Protein 1F9F (pdb70)

Secondary structure (DSSP, 8-state):
-EEEEEEEEEEHHHHHHHHHHHHHH--S-SEEB--B----EEEEEEE-SSHHHHHHHHHH----TTSEEEEEEEE-/--EEEEEEEEEEHHHHHHHHHHHTSSGGG-SEE---B-B--EEEEEEE-S-HHHHHHHHHH----TTSEEEEEEEE-/--EEEEEEEEE-HHHHHHHHHHHHHH--S-SEEB--B-B--EEEEEE-SSHHHHHHHHHHS---TTSEEEEEEEE-/--EEEEEEEEE-HHHHHHHHHHHHHH--S-SEEBPPB-BSSTTTTS-EEEEEE-SSHHHHHHHHHHS---TTSEEEEEEEE-

Organism: Human papillomavirus type 18 (NCBI:txid333761)

Solvent-accessible surface area: 15897 Å² total; per-residue (Å²): 182,94,13,13,0,0,16,0,52,15,68,62,104,44,0,81,92,21,57,57,27,6,152,79,164,25,100,55,46,127,42,5,1,9,20,6,50,78,97,49,74,0,7,0,1,0,0,3,134,45,90,105,42,18,32,88,0,29,15,60,12,76,32,59,143,91,6,88,60,74,82,6,74,3,15,69,129,64,77,15,12,0,0,10,0,27,12,65,108,114,36,0,108,72,4,82,166,118,6,61,92,38,51,65,26,18,159,57,16,0,14,45,6,52,62,56,77,101,0,20,0,2,0,3,0,126,38,84,93,14,17,81,127,0,64,124,122,33,67,32,61,153,83,3,123,69,73,70,6,74,5,31,115,94,144,82,14,16,0,0,18,0,68,16,80,110,101,40,0,129,91,13,39,68,62,14,117,71,81,45,48,21,34,150,18,1,0,13,40,8,50,48,67,124,0,8,0,0,0,0,2,110,36,95,80,23,18,72,123,0,62,118,111,31,90,32,56,161,92,7,102,71,51,80,4,60,3,13,69,114,120,87,7,7,0,0,8,0,66,16,68,75,74,39,0,108,17,0,39,77,75,4,116,88,64,65,45,69,23,155,42,0,0,13,42,4,29,20,27,44,61,25,132,77,163,59,0,10,0,2,0,1,1,105,34,86,94,20,19,75,114,0,67,116,90,35,74,29,42,157,90,9,106,67,37,69,10,59,4,19,100

B-factor: mean 29.03, std 9.46, range [11.15, 58.41]

Structure (mmCIF, N/CA/C/O backbone):
data_1F9F
#
_entry.id   1F9F
#
_cell.length_a   41.500
_cell.length_b   46.800
_cell.length_c   161.060
_cell.angle_alpha   90.00
_cell.angle_beta   90.00
_cell.angle_gamma   90.00
#
_symmetry.space_group_name_H-M   'P 21 21 21'
#
loop_
_entity.id
_entity.type
_entity.pdbx_description
1 polymer 'Regulatory protein E2'
2 non-polymer 'SULFATE ION'
3 water water
#
loop_
_atom_site.group_PDB
_atom_site.id
_atom_site.type_symbol
_atom_site.label_atom_id
_atom_site.label_alt_id
_atom_site.label_comp_id
_atom_site.label_asym_id
_atom_site.label_entity_id
_atom_site.label_seq_id
_atom_site.pdbx_PDB_ins_code
_atom_site.Cartn_x
_atom_site.Cartn_y
_atom_site.Cartn_z
_atom_site.occupancy
_atom_site.B_iso_or_equiv
_atom_site.auth_seq_id
_atom_site.auth_comp_id
_atom_site.auth_asym_id
_atom_site.auth_atom_id
_atom_site.pdbx_PDB_model_num
ATOM 1 N N . HIS A 1 3 ? 12.369 30.375 63.627 1.00 29.56 285 HIS A N 1
ATOM 2 C CA . HIS A 1 3 ? 11.663 30.406 62.327 1.00 31.62 285 HIS A CA 1
ATOM 3 C C . HIS A 1 3 ? 11.217 28.960 62.090 1.00 32.37 285 HIS A C 1
ATOM 4 O O . HIS A 1 3 ? 11.813 28.012 62.606 1.00 34.04 285 HIS A O 1
ATOM 11 N N . MET A 1 4 ? 10.166 28.788 61.315 1.00 32.18 286 MET A N 1
ATOM 12 C CA . MET A 1 4 ? 9.676 27.462 60.970 1.00 30.94 286 MET A CA 1
ATOM 13 C C . MET A 1 4 ? 10.561 27.051 59.796 1.00 32.64 286 MET A C 1
ATOM 14 O O . MET A 1 4 ? 10.419 27.582 58.675 1.00 37.14 286 MET A O 1
ATOM 19 N N . THR A 1 5 ? 11.451 26.107 60.078 1.00 27.52 287 THR A N 1
ATOM 20 C CA . THR A 1 5 ? 12.453 25.632 59.153 1.00 26.39 287 THR A CA 1
ATOM 21 C C . THR A 1 5 ? 12.148 24.357 58.399 1.00 22.08 287 THR A C 1
ATOM 22 O O . THR A 1 5 ? 11.624 23.449 58.984 1.00 23.08 287 THR A O 1
ATOM 26 N N . PRO A 1 6 ? 12.475 24.278 57.074 1.00 22.28 288 PRO A N 1
ATOM 27 C CA . PRO A 1 6 ? 12.176 23.052 56.368 1.00 22.70 288 PRO A CA 1
ATOM 28 C C . PRO A 1 6 ? 13.232 22.011 56.808 1.00 20.95 288 PRO A C 1
ATOM 29 O O . PRO A 1 6 ? 14.446 22.330 56.886 1.00 21.14 288 PRO A O 1
ATOM 33 N N . ILE A 1 7 ? 12.757 20.822 57.118 1.00 21.22 289 ILE A N 1
ATOM 34 C CA . ILE A 1 7 ? 13.624 19.779 57.533 1.00 20.69 289 ILE A CA 1
ATOM 35 C C . ILE A 1 7 ? 13.120 18.471 56.899 1.00 24.87 289 ILE A C 1
ATOM 36 O O . ILE A 1 7 ? 12.100 18.460 56.172 1.00 23.06 289 ILE A O 1
ATOM 41 N N . ILE A 1 8 ? 13.848 17.368 57.219 1.00 23.06 290 ILE A N 1
ATOM 42 C CA . ILE A 1 8 ? 13.349 16.043 56.894 1.00 19.38 290 ILE A CA 1
ATOM 43 C C . ILE A 1 8 ? 13.778 15.230 58.091 1.00 21.71 290 ILE A C 1
ATOM 44 O O . ILE A 1 8 ? 14.764 15.567 58.735 1.00 22.04 290 ILE A O 1
ATOM 49 N N . HIS A 1 9 ? 13.010 14.216 58.449 1.00 18.95 291 HIS A N 1
ATOM 50 C CA . HIS A 1 9 ? 13.444 13.343 59.557 1.00 23.35 291 HIS A CA 1
ATOM 51 C C . HIS A 1 9 ? 13.672 12.004 58.805 1.00 21.57 291 HIS A C 1
ATOM 52 O O . HIS A 1 9 ? 12.930 11.652 57.838 1.00 20.96 291 HIS A O 1
ATOM 59 N N . LEU A 1 10 ? 14.799 11.372 59.149 1.00 21.60 292 LEU A N 1
ATOM 60 C CA . LEU A 1 10 ? 15.153 10.084 58.570 1.00 18.74 292 LEU A CA 1
ATOM 61 C C . LEU A 1 10 ? 14.908 9.204 59.770 1.00 22.38 292 LEU A C 1
ATOM 62 O O . LEU A 1 10 ? 15.484 9.475 60.857 1.00 22.98 292 LEU A O 1
ATOM 67 N N . LYS A 1 11 ? 14.047 8.182 59.612 1.00 21.99 293 LYS A N 1
ATOM 68 C CA . LYS A 1 11 ? 13.729 7.298 60.713 1.00 25.58 293 LYS A CA 1
ATOM 69 C C . LYS A 1 11 ? 14.077 5.818 60.383 1.00 26.64 293 LYS A C 1
ATOM 70 O O . LYS A 1 11 ? 13.833 5.345 59.249 1.00 25.11 293 LYS A O 1
ATOM 76 N N . GLY A 1 12 ? 14.707 5.144 61.341 1.00 22.45 294 GLY A N 1
ATOM 77 C CA . GLY A 1 12 ? 15.040 3.754 61.103 1.00 24.04 294 GLY A CA 1
ATOM 78 C C . GLY A 1 12 ? 15.932 3.197 62.194 1.00 23.55 294 GLY A C 1
ATOM 79 O O . GLY A 1 12 ? 15.942 3.699 63.298 1.00 23.40 294 GLY A O 1
ATOM 80 N N . ASP A 1 13 ? 16.652 2.129 61.874 1.00 24.90 295 ASP A N 1
ATOM 81 C CA . ASP A 1 13 ? 17.512 1.459 62.835 1.00 27.47 295 ASP A CA 1
ATOM 82 C C . ASP A 1 13 ? 18.530 2.418 63.441 1.00 27.66 295 ASP A C 1
ATOM 83 O O . ASP A 1 13 ? 19.225 3.144 62.671 1.00 29.09 295 ASP A O 1
ATOM 88 N N . ARG A 1 14 ? 18.713 2.416 64.765 1.00 26.17 296 ARG A N 1
ATOM 89 C CA . ARG A 1 14 ? 19.674 3.406 65.261 1.00 25.81 296 ARG A CA 1
ATOM 90 C C . ARG A 1 14 ? 21.076 3.312 64.634 1.00 26.96 296 ARG A C 1
ATOM 91 O O . ARG A 1 14 ? 21.734 4.357 64.364 1.00 24.79 296 ARG A O 1
ATOM 99 N N . ASN A 1 15 ? 21.520 2.073 64.398 1.00 25.11 297 ASN A N 1
ATOM 100 C CA . ASN A 1 15 ? 22.836 1.890 63.848 1.00 24.82 297 ASN A CA 1
ATOM 101 C C . ASN A 1 15 ? 22.903 2.319 62.406 1.00 23.01 297 ASN A C 1
ATOM 102 O O . ASN A 1 15 ? 23.888 2.976 62.012 1.00 21.59 297 ASN A O 1
ATOM 107 N N . SER A 1 16 ? 21.869 1.986 61.619 1.00 24.24 298 SER A N 1
ATOM 108 C CA . SER A 1 16 ? 21.836 2.367 60.229 1.00 24.75 298 SER A CA 1
ATOM 109 C C . SER A 1 16 ? 21.903 3.928 60.165 1.00 24.70 298 SER A C 1
ATOM 110 O O . SER A 1 16 ? 22.561 4.520 59.308 1.00 18.01 298 SER A O 1
ATOM 113 N N . LEU A 1 17 ? 21.160 4.564 61.057 1.00 24.53 299 LEU A N 1
ATOM 114 C CA . LEU A 1 17 ? 21.149 5.999 61.077 1.00 25.37 299 LEU A CA 1
ATOM 115 C C . LEU A 1 17 ? 22.491 6.628 61.493 1.00 22.69 299 LEU A C 1
ATOM 116 O O . LEU A 1 17 ? 22.867 7.703 60.979 1.00 26.14 299 LEU A O 1
ATOM 121 N N . LYS A 1 18 ? 23.245 5.980 62.389 1.00 24.76 300 LYS A N 1
ATOM 122 C CA . LYS A 1 18 ? 24.502 6.580 62.825 1.00 24.61 300 LYS A CA 1
ATOM 123 C C . LYS A 1 18 ? 25.491 6.582 61.673 1.00 26.00 300 LYS A C 1
ATOM 124 O O . LYS A 1 18 ? 26.276 7.553 61.452 1.00 23.50 300 LYS A O 1
ATOM 130 N N . CYS A 1 19 ? 25.450 5.469 60.953 1.00 27.39 301 CYS A N 1
ATOM 131 C CA . CYS A 1 19 ? 26.300 5.336 59.785 1.00 30.34 301 CYS A CA 1
ATOM 132 C C . CYS A 1 19 ? 25.787 6.289 58.712 1.00 30.37 301 CYS A C 1
ATOM 133 O O . CYS A 1 19 ? 26.591 6.936 58.059 1.00 27.07 301 CYS A O 1
ATOM 136 N N . LEU A 1 20 ? 24.468 6.373 58.499 1.00 27.64 302 LEU A N 1
ATOM 137 C CA . LEU A 1 20 ? 24.031 7.321 57.487 1.00 25.93 302 LEU A CA 1
ATOM 138 C C . LEU A 1 20 ? 24.508 8.747 57.853 1.00 22.88 302 LEU A C 1
ATOM 139 O O . LEU A 1 20 ? 24.927 9.528 56.964 1.00 17.88 302 LEU A O 1
ATOM 144 N N . ARG A 1 21 ? 24.447 9.107 59.156 1.00 23.00 303 ARG A N 1
ATOM 145 C CA . ARG A 1 21 ? 24.878 10.458 59.564 1.00 23.81 303 ARG A CA 1
ATOM 146 C C . ARG A 1 21 ? 26.355 10.702 59.166 1.00 25.39 303 ARG A C 1
ATOM 147 O O . ARG A 1 21 ? 26.719 11.771 58.644 1.00 25.15 303 ARG A O 1
ATOM 155 N N . TYR A 1 22 ? 27.220 9.722 59.411 1.00 25.25 304 TYR A N 1
ATOM 156 C CA . TYR A 1 22 ? 28.687 9.888 59.104 1.00 24.53 304 TYR A CA 1
ATOM 157 C C . TYR A 1 22 ? 28.856 10.129 57.592 1.00 25.93 304 TYR A C 1
ATOM 158 O O . TYR A 1 22 ? 29.569 11.064 57.105 1.00 28.11 304 TYR A O 1
ATOM 160 N N . ARG A 1 23 ? 28.196 9.255 56.875 1.00 22.63 305 ARG A N 1
ATOM 161 C CA . ARG A 1 23 ? 28.227 9.280 55.425 1.00 26.48 305 ARG A CA 1
ATOM 162 C C . ARG A 1 23 ? 27.720 10.616 54.894 1.00 25.71 305 ARG A C 1
ATOM 163 O O . ARG A 1 23 ? 28.398 11.146 53.972 1.00 28.02 305 ARG A O 1
ATOM 164 N N . LEU A 1 24 ? 26.564 11.108 55.399 1.00 21.68 306 LEU A N 1
ATOM 165 C CA . LEU A 1 24 ? 26.046 12.370 54.950 1.00 23.11 306 LEU A CA 1
ATOM 166 C C . LEU A 1 24 ? 27.068 13.503 55.132 1.00 26.68 306 LEU A C 1
ATOM 167 O O . LEU A 1 24 ? 27.273 14.358 54.212 1.00 25.93 306 LEU A O 1
ATOM 172 N N . ARG A 1 25 ? 27.675 13.500 56.306 1.00 24.73 307 ARG A N 1
ATOM 173 C CA . ARG A 1 25 ? 28.663 14.478 56.762 1.00 28.56 307 ARG A CA 1
ATOM 174 C C . ARG A 1 25 ? 29.921 14.408 55.893 1.00 31.84 307 ARG A C 1
ATOM 175 O O . ARG A 1 25 ? 30.513 15.438 55.469 1.00 34.88 307 ARG A O 1
ATOM 183 N N . LYS A 1 26 ? 30.334 13.198 55.600 1.00 33.09 308 LYS A N 1
ATOM 184 C CA . LYS A 1 26 ? 31.556 13.078 54.807 1.00 34.92 308 LYS A CA 1
ATOM 185 C C . LYS A 1 26 ? 31.349 13.182 53.272 1.00 35.47 308 LYS A C 1
ATOM 186 O O . LYS A 1 26 ? 32.167 13.755 52.577 1.00 37.25 308 LYS A O 1
ATOM 188 N N . HIS A 1 27 ? 30.242 12.711 52.748 1.00 32.64 309 HIS A N 1
ATOM 189 C CA . HIS A 1 27 ? 30.127 12.661 51.300 1.00 36.55 309 HIS A CA 1
ATOM 190 C C . HIS A 1 27 ? 29.094 13.500 50.604 1.00 34.31 309 HIS A C 1
ATOM 191 O O . HIS A 1 27 ? 29.212 13.696 49.435 1.00 37.95 309 HIS A O 1
ATOM 198 N N . SER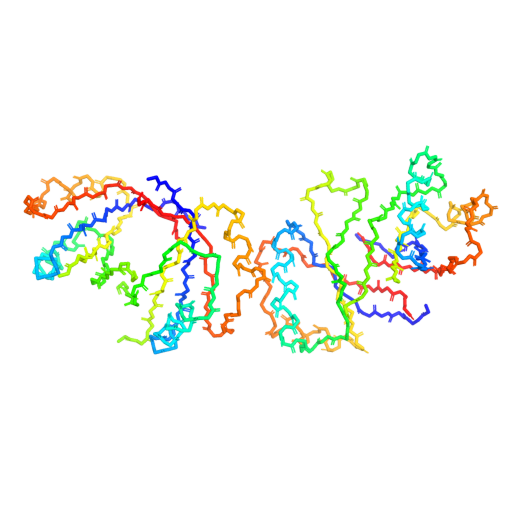 A 1 28 ? 28.115 14.032 51.317 1.00 32.95 310 SER A N 1
ATOM 199 C CA . SER A 1 28 ? 26.978 14.746 50.709 1.00 29.45 310 SER A CA 1
ATOM 200 C C . SER A 1 28 ? 26.900 16.255 50.982 1.00 26.83 310 SER A C 1
ATOM 201 O O . SER A 1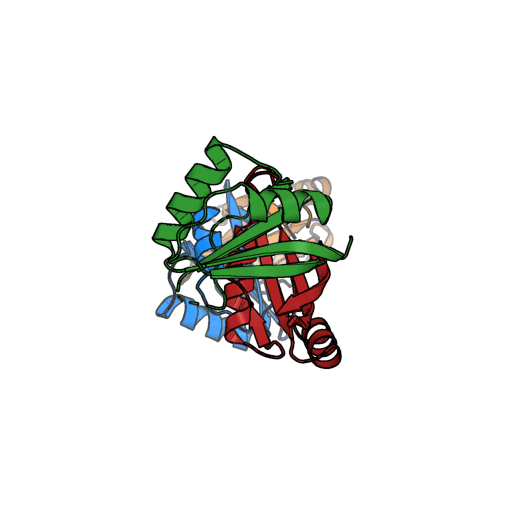 28 ? 27.406 16.766 51.985 1.00 24.69 310 SER A O 1
ATOM 204 N N . ASP A 1 29 ? 26.249 16.934 50.065 1.00 21.45 311 ASP A N 1
ATOM 205 C CA . ASP A 1 29 ? 26.091 18.404 50.061 1.00 23.71 311 ASP A CA 1
ATOM 206 C C . ASP A 1 29 ? 24.557 18.666 50.150 1.00 26.03 311 ASP A C 1
ATOM 207 O O . ASP A 1 29 ? 23.762 17.735 50.383 1.00 24.75 311 ASP A O 1
ATOM 212 N N . HIS A 1 30 ? 24.164 19.905 49.978 1.00 22.51 312 HIS A N 1
ATOM 213 C CA . HIS A 1 30 ? 22.725 20.282 50.022 1.00 22.32 312 HIS A CA 1
ATOM 214 C C . HIS A 1 30 ? 21.978 20.241 51.338 1.00 24.34 312 HIS A C 1
ATOM 215 O O . HIS A 1 30 ? 20.783 19.953 51.331 1.00 23.11 312 HIS A O 1
ATOM 222 N N . TYR A 1 31 ? 22.671 20.457 52.472 1.00 20.39 313 TYR A N 1
ATOM 223 C CA . TYR A 1 31 ? 21.970 20.554 53.769 1.00 24.34 313 TYR A CA 1
ATOM 224 C C . TYR A 1 31 ? 22.661 21.532 54.668 1.00 27.13 313 TYR A C 1
ATOM 225 O O . TYR A 1 31 ? 23.863 21.757 54.505 1.00 23.78 313 TYR A O 1
ATOM 234 N N . ARG A 1 32 ? 21.912 22.101 55.595 1.00 26.70 314 ARG A N 1
ATOM 235 C CA . ARG A 1 32 ? 22.496 23.058 56.456 1.00 28.43 314 ARG A CA 1
ATOM 236 C C . ARG A 1 32 ? 23.120 22.444 57.686 1.00 29.35 314 ARG A C 1
ATOM 237 O O . ARG A 1 32 ? 24.294 22.698 57.999 1.00 32.13 314 ARG A O 1
ATOM 245 N N . ASP A 1 33 ? 22.383 21.615 58.382 1.00 28.24 315 ASP A N 1
ATOM 246 C CA . ASP A 1 33 ? 22.955 20.918 59.517 1.00 29.65 315 ASP A CA 1
ATOM 247 C C . ASP A 1 33 ? 22.249 19.601 59.584 1.00 29.37 315 ASP A C 1
ATOM 248 O O . ASP A 1 33 ? 21.283 19.371 58.869 1.00 29.65 315 ASP A O 1
ATOM 253 N N . ILE A 1 34 ? 22.728 18.750 60.473 1.00 26.87 316 ILE A N 1
ATOM 254 C CA . ILE A 1 34 ? 22.149 17.452 60.674 1.00 27.15 316 ILE A CA 1
ATOM 255 C C . ILE A 1 34 ? 22.396 17.191 62.118 1.00 27.97 316 ILE A C 1
ATOM 256 O O . ILE A 1 34 ? 23.475 17.572 62.698 1.00 25.09 316 ILE A O 1
ATOM 261 N N . SER A 1 35 ? 21.413 16.553 62.718 1.00 25.71 317 SER A N 1
ATOM 262 C CA . SER A 1 35 ? 21.459 16.243 64.140 1.00 24.79 317 SER A CA 1
ATOM 263 C C . SER A 1 35 ? 22.216 14.933 64.458 1.00 26.75 317 SER A C 1
ATOM 264 O O . SER A 1 35 ? 22.681 14.189 63.563 1.00 26.41 317 SER A O 1
ATOM 267 N N . SER A 1 36 ? 22.266 14.636 65.755 1.00 27.23 318 SER A N 1
ATOM 268 C CA . SER A 1 36 ? 22.864 13.442 66.246 1.00 25.66 318 SER A CA 1
ATOM 269 C C . SER A 1 36 ? 21.673 12.473 66.177 1.00 26.78 318 SER A C 1
ATOM 270 O O . SER A 1 36 ? 20.534 12.871 65.912 1.00 23.54 318 SER A O 1
ATOM 273 N N . THR A 1 37 ? 21.899 11.199 66.404 1.00 26.00 319 THR A N 1
ATOM 274 C CA . THR A 1 37 ? 20.798 10.301 66.329 1.00 27.99 319 THR A CA 1
ATOM 275 C C . THR A 1 37 ? 20.048 10.371 67.627 1.00 28.55 319 THR A C 1
ATOM 276 O O . THR A 1 37 ? 20.631 10.234 68.688 1.00 28.53 319 THR A O 1
ATOM 280 N N . TRP A 1 38 ? 18.725 10.598 67.530 1.00 26.55 320 TRP A N 1
ATOM 281 C CA . TRP A 1 38 ? 17.924 10.733 68.711 1.00 26.91 320 TRP A CA 1
ATOM 282 C C . TRP A 1 38 ? 16.667 9.880 68.641 1.00 26.72 320 TRP A C 1
ATOM 283 O O . TRP A 1 38 ? 16.424 9.201 67.654 1.00 29.37 320 TRP A O 1
ATOM 294 N N . HIS A 1 39 ? 15.928 9.822 69.733 1.00 28.42 321 HIS A N 1
ATOM 295 C CA . HIS A 1 39 ? 14.666 9.068 69.740 1.00 29.31 321 HIS A CA 1
ATOM 296 C C . HIS A 1 39 ? 13.668 9.733 70.728 1.00 30.48 321 HIS A C 1
ATOM 297 O O . HIS A 1 39 ? 14.055 10.603 71.541 1.00 29.92 321 HIS A O 1
ATOM 304 N N . TRP A 1 40 ? 12.386 9.352 70.624 1.00 27.94 322 TRP A N 1
ATOM 305 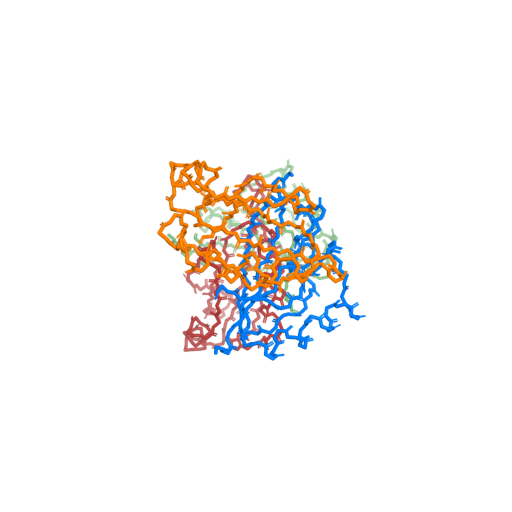C CA . TRP A 1 40 ? 11.398 9.866 71.557 1.00 31.54 322 TRP A CA 1
ATOM 306 C C . TRP A 1 40 ? 11.439 8.899 72.752 1.00 30.69 322 TRP A C 1
ATOM 307 O O . TRP A 1 40 ? 11.565 7.697 72.464 1.00 33.08 322 TRP A O 1
ATOM 318 N N . GLU A 1 46 ? 15.453 0.036 72.892 1.00 39.78 328 GLU A N 1
ATOM 319 C CA . GLU A 1 46 ? 14.910 0.692 71.681 1.00 40.46 328 GLU A CA 1
ATOM 320 C C . GLU A 1 46 ? 15.947 0.707 70.550 1.00 38.28 328 GLU A C 1
ATOM 321 O O . GLU A 1 46 ? 17.081 1.230 70.680 1.00 37.80 328 GLU A O 1
ATOM 322 N N . LYS A 1 47 ? 15.534 0.163 69.405 1.00 39.30 329 LYS A N 1
ATOM 323 C CA . LYS A 1 47 ? 16.451 0.048 68.269 1.00 38.51 329 LYS A CA 1
ATOM 324 C C . LYS A 1 47 ? 16.204 1.022 67.131 1.00 36.13 329 LYS A C 1
ATOM 325 O O . LYS A 1 47 ? 16.968 1.065 66.187 1.00 36.82 329 LYS A O 1
ATOM 326 N N . THR A 1 48 ? 15.128 1.786 67.246 1.00 36.40 330 THR A N 1
ATOM 327 C CA . THR A 1 48 ? 14.725 2.768 66.253 1.00 35.57 330 THR A CA 1
ATOM 328 C C . THR A 1 48 ? 15.122 4.178 66.697 1.00 33.70 330 THR A C 1
ATOM 329 O O . THR A 1 48 ? 15.136 4.512 67.899 1.00 35.03 330 THR A O 1
ATOM 333 N N . GLY A 1 49 ? 15.433 5.000 65.701 1.00 30.59 331 GLY A N 1
ATOM 334 C CA . GLY A 1 49 ? 15.834 6.349 65.910 1.00 29.91 331 GLY A CA 1
ATOM 335 C C . GLY A 1 49 ? 15.378 7.259 64.774 1.00 28.31 331 GLY A C 1
ATOM 336 O O . GLY A 1 49 ? 14.682 6.858 63.827 1.00 30.82 331 GLY A O 1
ATOM 337 N N . ILE A 1 50 ? 15.855 8.482 64.906 1.00 27.71 332 ILE A N 1
ATOM 338 C CA . ILE A 1 50 ? 15.620 9.651 64.069 1.00 25.71 332 ILE A CA 1
ATOM 339 C C . ILE A 1 50 ? 16.861 10.524 63.860 1.00 24.62 332 ILE A C 1
ATOM 340 O O . ILE A 1 50 ? 17.713 10.751 64.757 1.00 23.11 332 ILE A O 1
ATOM 345 N N . LEU A 1 51 ? 16.982 11.001 62.640 1.00 25.68 333 LEU A N 1
ATOM 346 C CA . LEU A 1 51 ? 18.034 11.936 62.304 1.00 24.15 333 LEU A CA 1
ATOM 347 C C . LEU A 1 51 ? 17.341 13.180 61.662 1.00 27.11 333 LEU A C 1
ATOM 348 O O . LEU A 1 51 ? 16.649 13.020 60.655 1.00 27.32 333 LEU A O 1
ATOM 353 N N . THR A 1 52 ? 17.510 14.395 62.228 1.00 24.57 334 THR A N 1
ATOM 354 C CA . THR A 1 52 ? 16.936 15.595 61.576 1.00 23.79 334 THR A CA 1
ATOM 355 C C . THR A 1 52 ? 17.957 16.317 60.696 1.00 25.78 334 THR A C 1
ATOM 356 O O . THR A 1 52 ? 19.136 16.554 61.131 1.00 23.67 334 THR A O 1
ATOM 360 N N . VAL A 1 53 ? 17.552 16.611 59.454 1.00 20.88 335 VAL A N 1
ATOM 361 C CA . VAL A 1 53 ? 18.422 17.347 58.571 1.00 23.58 335 VAL A CA 1
ATOM 362 C C . VAL A 1 53 ? 17.693 18.694 58.286 1.00 21.65 335 VAL A C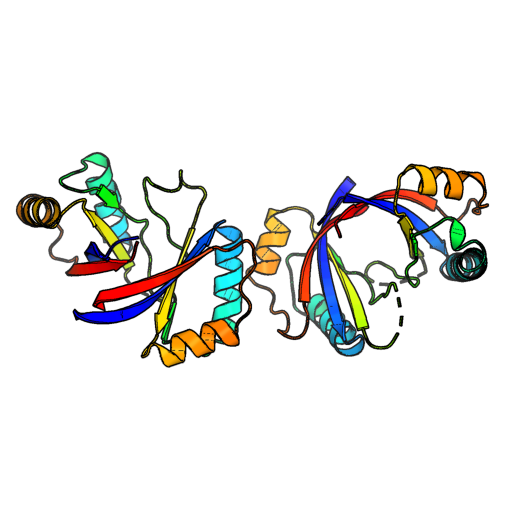 1
ATOM 363 O O . VAL A 1 53 ? 16.506 18.683 58.066 1.00 18.51 335 VAL A O 1
ATOM 367 N N . THR A 1 54 ? 18.424 19.796 58.342 1.00 22.21 336 THR A N 1
ATOM 368 C CA . THR A 1 54 ? 17.822 21.159 58.129 1.00 22.62 336 THR A CA 1
ATOM 369 C C . THR A 1 54 ? 18.353 21.692 56.814 1.00 21.62 336 THR A C 1
ATOM 370 O O . THR A 1 54 ? 19.449 21.309 56.385 1.00 20.76 336 THR A O 1
ATOM 374 N N . TYR A 1 55 ? 17.594 22.616 56.253 1.00 17.93 337 TYR A N 1
ATOM 375 C CA . TYR A 1 55 ? 17.880 23.247 54.988 1.00 22.38 337 TYR A CA 1
ATOM 376 C C . TYR A 1 55 ? 17.687 24.774 55.108 1.00 24.22 337 TYR A C 1
ATOM 377 O O . TYR A 1 55 ? 16.942 25.264 55.973 1.00 23.29 337 TYR A O 1
ATOM 386 N N . HIS A 1 56 ? 18.361 25.501 54.244 1.00 27.23 338 HIS A N 1
ATOM 387 C CA . HIS A 1 56 ? 18.282 26.963 54.216 1.00 32.66 338 HIS A CA 1
ATOM 388 C C . HIS A 1 56 ? 17.070 27.353 53.381 1.00 31.34 338 HIS A C 1
ATOM 389 O O . HIS A 1 56 ? 16.563 28.492 53.444 1.00 33.71 338 HIS A O 1
ATOM 396 N N . SER A 1 57 ? 16.579 26.416 52.590 1.00 30.77 339 SER A N 1
ATOM 397 C CA . SER A 1 57 ? 15.433 26.727 51.752 1.00 27.98 339 SER A CA 1
ATOM 398 C C . SER A 1 57 ? 14.749 25.472 51.235 1.00 28.47 339 SER A C 1
ATOM 399 O O . SER A 1 57 ? 15.196 24.357 51.462 1.00 25.39 339 SER A O 1
ATOM 402 N N . GLU A 1 58 ? 13.618 25.677 50.600 1.00 29.51 340 GLU A N 1
ATOM 403 C CA . GLU A 1 58 ? 12.862 24.571 49.982 1.00 32.09 340 GLU A CA 1
ATOM 404 C C . GLU A 1 58 ? 13.637 24.123 48.753 1.00 27.33 340 GLU A C 1
ATOM 405 O O . GLU A 1 58 ? 13.597 22.940 48.420 1.00 32.05 340 GLU A O 1
ATOM 411 N N . THR A 1 59 ? 14.346 25.036 48.085 1.00 23.72 341 THR A N 1
ATOM 412 C CA . THR A 1 59 ? 15.100 24.613 46.931 1.00 27.81 341 THR A CA 1
ATOM 413 C C . THR A 1 59 ? 16.287 23.746 47.416 1.00 26.33 341 THR A C 1
ATOM 414 O O . THR A 1 59 ? 16.577 22.716 46.819 1.00 32.72 341 THR A O 1
ATOM 418 N N . GLN A 1 60 ? 16.985 24.147 48.465 1.00 24.54 342 GLN A N 1
ATOM 419 C CA . GLN A 1 60 ? 18.103 23.247 48.907 1.00 25.02 342 GLN A CA 1
ATOM 420 C C . GLN A 1 60 ? 17.521 21.872 49.267 1.00 24.14 342 GLN A C 1
ATOM 421 O O . GLN A 1 60 ? 18.071 20.854 48.895 1.00 21.53 342 GLN A O 1
ATOM 427 N N . ARG A 1 61 ? 16.441 21.840 50.043 1.00 23.95 343 ARG A N 1
ATOM 428 C CA . ARG A 1 61 ? 15.875 20.531 50.430 1.00 21.92 343 ARG A CA 1
ATOM 429 C C . ARG A 1 61 ? 15.534 19.724 49.202 1.00 24.43 343 ARG A C 1
ATOM 430 O O . ARG A 1 61 ? 15.715 18.466 49.210 1.00 27.20 343 ARG A O 1
ATOM 438 N N . THR A 1 62 ? 15.028 20.388 48.158 1.00 24.81 344 THR A N 1
ATOM 439 C CA . THR A 1 62 ? 14.677 19.621 46.931 1.00 25.60 344 THR A CA 1
ATOM 440 C C . THR A 1 62 ? 15.949 19.042 46.271 1.00 24.93 344 THR A C 1
ATOM 441 O O . THR A 1 62 ? 15.958 17.892 45.823 1.00 23.27 344 THR A O 1
ATOM 445 N N . LYS A 1 63 ? 17.002 19.875 46.208 1.00 21.70 345 LYS A N 1
ATOM 446 C CA . LYS A 1 63 ? 18.299 19.416 45.618 1.00 25.05 345 LYS A CA 1
ATOM 447 C C . LYS A 1 63 ? 18.818 18.178 46.384 1.00 20.08 345 LYS A C 1
ATOM 448 O O . LYS A 1 63 ? 19.328 17.213 45.813 1.00 19.98 345 LYS A O 1
ATOM 454 N N . PHE A 1 64 ? 18.707 18.249 47.704 1.00 22.18 346 PHE A N 1
ATOM 455 C CA . PHE A 1 64 ? 19.142 17.166 48.593 1.00 18.79 346 PHE A CA 1
ATOM 456 C C . PHE A 1 64 ? 18.389 15.878 48.176 1.00 23.31 346 PHE A C 1
ATOM 457 O O . PHE A 1 64 ? 19.032 14.807 47.980 1.00 21.15 346 PHE A O 1
ATOM 465 N N . LEU A 1 65 ? 17.057 15.973 48.121 1.00 20.00 347 LEU A N 1
ATOM 466 C CA . LEU A 1 65 ? 16.230 14.800 47.796 1.00 22.28 347 LEU A CA 1
ATOM 467 C C . LEU A 1 65 ? 16.401 14.276 46.351 1.00 23.08 347 LEU A C 1
ATOM 468 O O . LEU A 1 65 ? 16.066 13.091 46.091 1.00 23.99 347 LEU A O 1
ATOM 473 N N . ASN A 1 66 ? 16.906 15.120 45.458 1.00 25.87 348 ASN A N 1
ATOM 474 C CA . ASN A 1 66 ? 17.145 14.733 44.040 1.00 31.04 348 ASN A CA 1
ATOM 475 C C . ASN A 1 66 ? 18.568 14.132 43.829 1.00 31.53 348 ASN A C 1
ATOM 476 O O . ASN A 1 66 ? 18.881 13.675 42.720 1.00 27.08 348 ASN A O 1
ATOM 481 N N . THR A 1 67 ? 19.428 14.139 44.861 1.00 30.96 349 THR A N 1
ATOM 482 C CA . THR A 1 67 ? 20.855 13.722 44.653 1.00 32.63 349 THR A CA 1
ATOM 483 C C . THR A 1 67 ? 21.572 12.956 45.755 1.00 33.87 349 THR A C 1
ATOM 484 O O . THR A 1 67 ? 22.681 12.493 45.571 1.00 33.72 349 THR A O 1
ATOM 488 N N . VAL A 1 68 ? 20.979 12.880 46.926 1.00 34.34 350 VAL A N 1
ATOM 489 C CA . VAL A 1 68 ? 21.694 12.253 48.024 1.00 32.72 350 VAL A CA 1
ATOM 490 C C . VAL A 1 68 ? 21.069 10.913 48.191 1.00 31.40 350 VAL A C 1
ATOM 491 O O . VAL A 1 68 ? 19.856 10.785 48.304 1.00 32.33 350 VAL A O 1
ATOM 493 N N . ALA A 1 69 ? 21.890 9.883 48.143 1.00 32.88 351 ALA A N 1
ATOM 494 C CA . ALA A 1 69 ? 21.380 8.521 48.252 1.00 31.68 351 ALA A CA 1
ATOM 495 C C . ALA A 1 69 ? 21.062 8.209 49.715 1.00 32.02 351 ALA A C 1
ATOM 496 O O . ALA A 1 69 ? 21.905 8.484 50.583 1.00 31.05 351 ALA A O 1
ATOM 498 N N . ILE A 1 70 ? 19.845 7.733 49.964 1.00 31.56 352 ILE A N 1
ATOM 499 C CA . ILE A 1 70 ? 19.376 7.337 51.279 1.00 33.46 352 ILE A CA 1
ATOM 500 C C . ILE A 1 70 ? 18.792 5.901 51.201 1.00 35.40 352 ILE A C 1
ATOM 501 O O . ILE A 1 70 ? 17.943 5.609 50.356 1.00 34.41 352 ILE A O 1
ATOM 506 N N . PRO A 1 71 ? 19.208 5.015 52.108 1.00 37.59 353 PRO A N 1
ATOM 507 C CA . PRO A 1 71 ? 18.680 3.633 52.072 1.00 40.95 353 PRO A CA 1
ATOM 508 C C . PRO A 1 71 ? 17.183 3.375 52.176 1.00 43.33 353 PRO A C 1
ATOM 509 O O . PRO A 1 71 ? 16.485 3.970 52.977 1.00 44.65 353 PRO A O 1
ATOM 513 N N . ASP A 1 72 ? 16.706 2.394 51.402 1.00 45.87 354 ASP A N 1
ATOM 514 C CA . ASP A 1 72 ? 15.297 2.025 51.413 1.00 45.16 354 ASP A CA 1
ATOM 515 C C . ASP A 1 72 ? 14.787 1.781 52.814 1.00 44.49 354 ASP A C 1
ATOM 516 O O . ASP A 1 72 ? 13.648 2.084 53.140 1.00 45.11 354 ASP A O 1
ATOM 521 N N . SER A 1 73 ? 15.642 1.228 53.654 1.00 42.62 355 SER A N 1
ATOM 522 C CA . SER A 1 73 ? 15.202 0.901 55.019 1.00 40.96 355 SER A CA 1
ATOM 523 C C . SER A 1 73 ? 14.976 2.144 55.906 1.00 39.60 355 SER A C 1
ATOM 524 O O . SER A 1 73 ? 14.438 2.080 57.031 1.00 35.84 355 SER A O 1
ATOM 527 N N . VAL A 1 74 ? 15.409 3.290 55.415 1.00 35.77 356 VAL A N 1
ATOM 528 C CA . VAL A 1 74 ? 15.209 4.441 56.261 1.00 32.08 356 VAL A CA 1
ATOM 529 C C . VAL A 1 74 ? 14.081 5.263 55.662 1.00 30.51 356 VAL A C 1
ATOM 530 O O . VAL A 1 74 ? 14.057 5.591 54.460 1.00 27.66 356 VAL A O 1
ATOM 534 N N . GLN A 1 75 ? 13.102 5.578 56.494 1.00 30.56 357 GLN A N 1
ATOM 535 C CA . GLN A 1 75 ? 12.030 6.344 55.956 1.00 31.88 357 GLN A CA 1
ATOM 536 C C . GLN A 1 75 ? 12.374 7.870 55.871 1.00 30.11 357 GLN A C 1
ATOM 537 O O . GLN A 1 75 ? 13.066 8.423 56.762 1.00 27.21 357 GLN A O 1
ATOM 543 N N . ILE A 1 76 ? 11.900 8.563 54.836 1.00 26.28 358 ILE A N 1
ATOM 544 C CA . ILE A 1 76 ? 12.220 9.977 54.729 1.00 26.07 358 ILE A CA 1
ATOM 545 C C . ILE A 1 76 ? 10.950 10.705 55.065 1.00 29.68 358 ILE A C 1
ATOM 546 O O . ILE A 1 76 ? 9.933 10.441 54.358 1.00 26.99 358 ILE A O 1
ATOM 551 N N . LEU A 1 77 ? 10.906 11.499 56.152 1.00 23.95 359 LEU A N 1
ATOM 552 C CA . LEU A 1 77 ? 9.679 12.267 56.358 1.00 26.33 359 LEU A CA 1
ATOM 553 C C . LEU A 1 77 ? 9.955 13.776 56.136 1.00 26.49 359 LEU A C 1
ATOM 554 O O . LEU A 1 77 ? 10.755 14.384 56.818 1.00 24.97 359 LEU A O 1
ATOM 559 N N . VAL A 1 78 ? 9.313 14.377 55.161 1.00 23.39 360 VAL A N 1
ATOM 560 C CA . VAL A 1 78 ? 9.550 15.789 54.893 1.00 24.13 360 VAL A CA 1
ATOM 561 C C . VAL A 1 78 ? 8.677 16.629 55.864 1.00 25.63 360 VAL A C 1
ATOM 562 O O . VAL A 1 78 ? 7.508 16.277 56.139 1.00 24.72 360 VAL A O 1
ATOM 566 N N . GLY A 1 79 ? 9.201 17.754 56.338 1.00 23.97 361 GLY A N 1
ATOM 567 C CA . GLY A 1 79 ? 8.377 18.487 57.309 1.00 22.92 361 GLY A CA 1
ATOM 568 C C . GLY A 1 79 ? 9.032 19.819 57.708 1.00 20.22 361 GLY A C 1
ATOM 569 O O . GLY A 1 79 ? 9.849 20.354 57.003 1.00 19.94 361 GLY A O 1
ATOM 570 N N . TYR A 1 80 ? 8.625 20.348 58.843 1.00 21.14 362 TYR A N 1
ATOM 571 C CA . TYR A 1 80 ? 9.115 21.645 59.271 1.00 21.97 362 TYR A CA 1
ATOM 572 C C . TYR A 1 80 ? 9.160 21.616 60.772 1.00 19.18 362 TYR A C 1
ATOM 573 O O . TYR A 1 80 ? 8.381 20.889 61.415 1.00 21.44 362 TYR A O 1
ATOM 582 N N . MET A 1 81 ? 10.041 22.429 61.326 1.00 21.44 363 MET A N 1
ATOM 583 C CA . MET A 1 81 ? 10.106 22.639 62.753 1.00 21.22 363 MET A CA 1
ATOM 584 C C . MET A 1 81 ? 10.710 24.006 63.101 1.00 22.47 363 MET A C 1
ATOM 585 O O . MET A 1 81 ? 11.475 24.580 62.365 1.00 17.84 363 MET A O 1
ATOM 590 N N . THR A 1 82 ? 10.287 24.546 64.252 1.00 23.31 364 THR A N 1
ATOM 591 C CA . THR A 1 82 ? 10.748 25.824 64.759 1.00 25.90 364 THR A CA 1
ATOM 592 C C . THR A 1 82 ? 12.201 25.603 65.186 1.00 25.76 364 THR A C 1
ATOM 593 O O . THR A 1 82 ? 12.501 24.565 65.746 1.00 25.40 364 THR A O 1
ATOM 597 N N . MET A 1 83 ? 13.080 26.515 64.815 1.00 26.87 365 MET A N 1
ATOM 598 C CA . MET A 1 83 ? 14.464 26.510 65.288 1.00 33.14 365 MET A CA 1
ATOM 599 C C . MET A 1 83 ? 15.031 27.905 64.980 1.00 34.04 365 MET A C 1
ATOM 600 O O . MET A 1 83 ? 14.321 28.718 64.402 1.00 34.21 365 MET A O 1
ATOM 606 N N . SER B 1 2 ? -0.017 15.138 58.249 1.00 40.25 284 SER B N 1
ATOM 607 C CA . SER B 1 2 ? 0.891 15.781 59.231 1.00 35.51 284 SER B CA 1
ATOM 608 C C . SER B 1 2 ? 0.191 16.987 59.762 1.00 37.57 284 SER B C 1
ATOM 609 O O . SER B 1 2 ? -0.462 17.741 59.018 1.00 38.44 284 SER B O 1
ATOM 611 N N . HIS B 1 3 ? 0.390 17.198 61.045 1.00 34.72 285 HIS B N 1
ATOM 612 C CA . HIS B 1 3 ? -0.202 18.321 61.736 1.00 34.84 285 HIS B CA 1
ATOM 613 C C . HIS B 1 3 ? 0.846 19.123 62.450 1.00 33.28 285 HIS B C 1
ATOM 614 O O . HIS B 1 3 ? 1.841 18.570 62.917 1.00 31.07 285 HIS B O 1
ATOM 616 N N . MET B 1 4 ? 0.596 20.432 62.586 1.00 34.12 286 MET B N 1
ATOM 617 C CA . MET B 1 4 ? 1.493 21.302 63.282 1.00 29.87 286 MET B CA 1
ATOM 618 C C . MET B 1 4 ? 1.288 20.976 64.753 1.00 31.44 286 MET B C 1
ATOM 619 O O . MET B 1 4 ? 0.217 21.243 65.281 1.00 28.26 286 MET B O 1
ATOM 621 N N . THR B 1 5 ? 2.312 20.416 65.429 1.00 29.89 287 THR B N 1
ATOM 622 C CA . THR B 1 5 ? 2.206 20.049 66.837 1.00 27.62 287 THR B CA 1
ATOM 623 C C . THR B 1 5 ? 2.931 21.102 67.707 1.00 25.18 287 THR B C 1
ATOM 624 O O . THR B 1 5 ? 4.021 21.548 67.384 1.00 25.52 287 THR B O 1
ATOM 628 N N . PRO B 1 6 ? 2.321 21.551 68.809 1.00 26.59 288 PRO B N 1
ATOM 629 C CA . PRO B 1 6 ? 2.991 22.556 69.646 1.00 27.76 288 PRO B CA 1
ATOM 630 C C . PRO B 1 6 ? 4.192 21.847 70.377 1.00 25.33 288 PRO B C 1
ATOM 631 O O . PRO B 1 6 ? 4.072 20.655 70.782 1.00 20.87 288 PRO B O 1
ATOM 635 N N . ILE B 1 7 ? 5.322 22.542 70.478 1.00 24.23 289 ILE B N 1
ATOM 636 C CA . ILE B 1 7 ? 6.420 21.960 71.225 1.00 20.08 289 ILE B CA 1
ATOM 637 C C . ILE B 1 7 ? 7.187 23.048 71.924 1.00 20.18 289 ILE B C 1
ATOM 638 O O . ILE B 1 7 ? 6.854 24.228 71.828 1.00 22.11 289 ILE B O 1
ATOM 643 N N . ILE B 1 8 ? 8.248 22.632 72.638 1.00 19.90 290 ILE B N 1
ATOM 644 C CA . ILE B 1 8 ? 9.234 23.593 73.116 1.00 24.06 290 ILE B CA 1
ATOM 645 C C . ILE B 1 8 ? 10.598 22.877 72.970 1.00 21.64 290 ILE B C 1
ATOM 646 O O . ILE B 1 8 ? 10.695 21.679 73.134 1.00 20.45 290 ILE B O 1
ATOM 651 N N . HIS B 1 9 ? 11.637 23.623 72.649 1.00 21.66 291 HIS B N 1
ATOM 652 C CA . HIS B 1 9 ? 12.956 22.978 72.656 1.00 23.05 291 HIS B CA 1
ATOM 653 C C . HIS B 1 9 ? 13.595 23.507 73.943 1.00 23.40 291 HIS B C 1
ATOM 654 O O . HIS B 1 9 ? 13.394 24.663 74.249 1.00 23.59 291 HIS B O 1
ATOM 661 N N . LEU B 1 10 ? 14.420 22.702 74.624 1.00 23.19 292 LEU B N 1
ATOM 662 C CA . LEU B 1 10 ? 15.134 23.237 75.805 1.00 23.66 292 LEU B CA 1
ATOM 663 C C . LEU B 1 10 ? 16.572 23.073 75.368 1.00 24.97 292 LEU B C 1
ATOM 664 O O . LEU B 1 10 ? 16.949 22.000 74.958 1.00 27.44 292 LEU B O 1
ATOM 669 N N . LYS B 1 11 ? 17.371 24.133 75.414 1.00 28.60 293 LYS B N 1
ATOM 670 C CA . LYS B 1 11 ? 18.757 24.022 75.000 1.00 28.78 293 LYS B CA 1
ATOM 671 C C . LYS B 1 11 ? 19.730 24.434 76.111 1.00 28.33 293 LYS B C 1
ATOM 672 O O . LYS B 1 11 ? 19.612 25.508 76.702 1.00 28.43 293 LYS B O 1
ATOM 674 N N . GLY B 1 12 ? 20.715 23.604 76.362 1.00 30.81 294 GLY B N 1
ATOM 675 C CA . GLY B 1 12 ? 21.633 24.007 77.393 1.00 33.71 294 GLY B CA 1
ATOM 676 C C . GLY B 1 12 ? 22.637 22.966 77.529 1.00 35.01 294 GLY B C 1
ATOM 677 O O . GLY B 1 12 ? 22.739 22.150 76.670 1.00 32.24 294 GLY B O 1
ATOM 678 N N . ASP B 1 13 ? 23.381 23.041 78.629 1.00 37.25 295 ASP B N 1
ATOM 679 C CA . ASP B 1 13 ? 24.426 22.122 78.991 1.00 37.12 295 ASP B CA 1
ATOM 680 C C . ASP B 1 13 ? 23.845 20.681 79.024 1.00 37.52 295 ASP B C 1
ATOM 681 O O . ASP B 1 13 ? 22.778 20.439 79.606 1.00 33.72 295 ASP B O 1
ATOM 686 N N . ARG B 1 14 ? 24.513 19.730 78.368 1.00 37.32 296 ARG B N 1
ATOM 687 C CA . ARG B 1 14 ? 24.003 18.368 78.376 1.00 41.15 296 ARG B CA 1
ATOM 688 C C . ARG B 1 14 ? 23.668 17.775 79.775 1.00 42.19 296 ARG B C 1
ATOM 689 O O . ARG B 1 14 ? 22.630 17.141 79.919 1.00 42.14 296 ARG B O 1
ATOM 697 N N . ASN B 1 15 ? 24.528 17.990 80.782 1.00 40.82 297 ASN B N 1
ATOM 698 C CA . ASN B 1 15 ? 24.318 17.525 82.151 1.00 41.31 297 ASN B CA 1
ATOM 699 C C . ASN B 1 15 ? 23.018 18.160 82.654 1.00 38.09 297 ASN B C 1
ATOM 700 O O . ASN B 1 15 ? 22.130 17.522 83.237 1.00 38.65 297 ASN B O 1
ATOM 705 N N . SER B 1 16 ? 22.946 19.460 82.491 1.00 36.25 298 SER B N 1
ATOM 706 C CA . SER B 1 16 ? 21.736 20.161 82.938 1.00 34.03 298 SER B CA 1
ATOM 707 C C . SER B 1 16 ? 20.536 19.474 82.318 1.00 31.82 298 SER B C 1
ATOM 708 O O . SER B 1 16 ? 19.618 19.019 83.011 1.00 32.18 298 SER B O 1
ATOM 711 N N . LEU B 1 17 ? 20.535 19.402 80.987 1.00 30.14 299 LEU B N 1
ATOM 712 C CA . LEU B 1 17 ? 19.434 18.752 80.303 1.00 29.82 299 LEU B CA 1
ATOM 713 C C . LEU B 1 17 ? 19.132 17.311 80.749 1.00 29.13 299 LEU B C 1
ATOM 714 O O . LEU B 1 17 ? 17.992 16.872 80.863 1.00 27.27 299 LEU B O 1
ATOM 719 N N . LYS B 1 18 ? 20.157 16.532 81.005 1.00 31.07 300 LYS B N 1
ATOM 720 C CA . LYS B 1 18 ? 19.888 15.182 81.400 1.00 31.73 300 LYS B CA 1
ATOM 721 C C . LYS B 1 18 ? 19.183 15.166 82.761 1.00 33.72 300 LYS B C 1
ATOM 722 O O . LYS B 1 18 ? 18.288 14.359 83.041 1.00 32.18 300 LYS B O 1
ATOM 728 N N . CYS B 1 19 ? 19.606 16.053 83.631 1.00 34.43 301 CYS B N 1
ATOM 729 C CA . CYS B 1 19 ? 19.002 16.063 84.932 1.00 38.25 301 CYS B CA 1
ATOM 730 C C . CYS B 1 19 ? 17.561 16.536 84.843 1.00 37.60 301 CYS B C 1
ATOM 731 O O . CYS B 1 19 ? 16.649 15.890 85.369 1.00 39.02 301 CYS B O 1
ATOM 734 N N . LEU B 1 20 ? 17.352 17.638 84.141 1.00 36.67 302 LEU B N 1
ATOM 735 C CA . LEU B 1 20 ? 16.017 18.198 83.960 1.00 35.45 302 LEU B CA 1
ATOM 736 C C . LEU B 1 20 ? 15.094 17.172 83.331 1.00 33.89 302 LEU B C 1
ATOM 737 O O . LEU B 1 20 ? 13.948 16.961 83.791 1.00 31.40 302 LEU B O 1
ATOM 742 N N . ARG B 1 21 ? 15.601 16.488 82.295 1.00 36.51 303 ARG B N 1
ATOM 743 C CA . ARG B 1 21 ? 14.823 15.445 81.611 1.00 36.72 303 ARG B CA 1
ATOM 744 C C . ARG B 1 21 ? 14.428 14.329 82.557 1.00 38.23 303 ARG B C 1
ATOM 745 O O . ARG B 1 21 ? 13.327 13.767 82.445 1.00 36.92 303 ARG B O 1
ATOM 753 N N . TYR B 1 22 ? 15.319 14.002 83.491 1.00 38.02 304 TYR B N 1
ATOM 754 C CA . TYR B 1 22 ? 15.000 12.925 84.433 1.00 38.21 304 TYR B CA 1
ATOM 755 C C . TYR B 1 22 ? 13.914 13.518 85.328 1.00 37.45 304 TYR B C 1
ATOM 756 O O . TYR B 1 22 ? 12.850 12.883 85.538 1.00 36.39 304 TYR B O 1
ATOM 765 N N . ARG B 1 23 ? 14.110 14.742 85.810 1.00 39.43 305 ARG B N 1
ATOM 766 C CA . ARG B 1 23 ? 13.018 15.338 86.631 1.00 40.63 305 ARG B CA 1
ATOM 767 C C . ARG B 1 23 ? 11.699 15.231 85.864 1.00 41.09 305 ARG B C 1
ATOM 768 O O . ARG B 1 23 ? 10.794 14.495 86.218 1.00 41.37 305 ARG B O 1
ATOM 776 N N . LEU B 1 24 ? 11.635 15.926 84.751 1.00 41.11 306 LEU B N 1
ATOM 777 C CA . LEU B 1 24 ? 10.415 15.976 83.926 1.00 41.87 306 LEU B CA 1
ATOM 778 C C . LEU B 1 24 ? 9.670 14.637 83.803 1.00 41.93 306 LEU B C 1
ATOM 779 O O . LEU B 1 24 ? 8.463 14.575 84.011 1.00 41.72 306 LEU B O 1
ATOM 784 N N . ARG B 1 25 ? 10.415 13.574 83.496 1.00 44.41 307 ARG B N 1
ATOM 785 C CA . ARG B 1 25 ? 9.894 12.240 83.313 1.00 47.29 307 ARG B CA 1
ATOM 786 C C . ARG B 1 25 ? 8.872 12.009 84.440 1.00 50.76 307 ARG B C 1
ATOM 787 O O . ARG B 1 25 ? 8.029 11.056 84.250 1.00 51.80 307 ARG B O 1
ATOM 789 N N . LYS B 1 26 ? 8.940 12.772 85.534 1.00 54.37 308 LYS B N 1
ATOM 790 C CA . LYS B 1 26 ? 8.109 12.878 86.764 1.00 53.90 308 LYS B CA 1
ATOM 791 C C . LYS B 1 26 ? 7.310 14.228 86.642 1.00 55.54 308 LYS B C 1
ATOM 792 O O . LYS B 1 26 ? 7.681 15.270 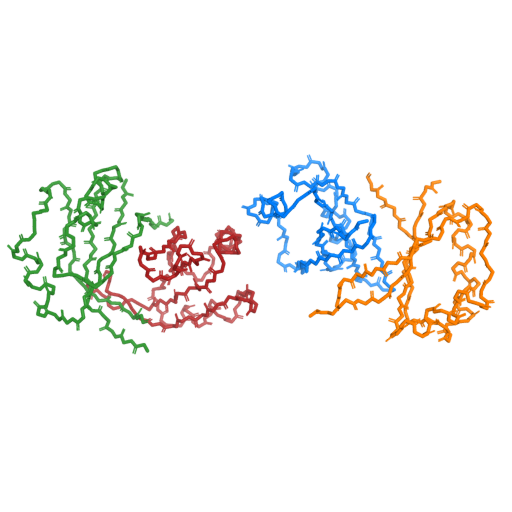87.250 1.00 58.41 308 LYS B O 1
ATOM 794 N N . HIS B 1 27 ? 6.250 14.214 85.840 1.00 55.00 309 HIS B N 1
ATOM 795 C CA . HIS B 1 27 ? 5.403 15.378 85.552 1.00 53.78 309 HIS B CA 1
ATOM 796 C C . HIS B 1 27 ? 5.018 15.168 84.113 1.00 51.73 309 HIS B C 1
ATOM 797 O O . HIS B 1 27 ? 4.690 16.130 83.448 1.00 52.37 309 HIS B O 1
ATOM 798 N N . SER B 1 28 ? 5.080 13.894 83.686 1.00 52.94 310 SER B N 1
ATOM 799 C CA . SER B 1 28 ? 4.810 13.398 82.328 1.00 52.24 310 SER B CA 1
ATOM 800 C C . SER B 1 28 ? 3.351 13.632 82.051 1.00 53.39 310 SER B C 1
ATOM 801 O O . SER B 1 28 ? 2.861 13.362 80.936 1.00 54.41 310 SER B O 1
ATOM 803 N N . ASP B 1 29 ? 2.641 14.128 83.072 1.00 51.56 311 ASP B N 1
ATOM 804 C CA . ASP B 1 29 ? 1.239 14.401 82.844 1.00 49.71 311 ASP B CA 1
ATOM 805 C C . ASP B 1 29 ? 1.141 15.599 81.935 1.00 46.11 311 ASP B C 1
ATOM 806 O O . ASP B 1 29 ? 0.414 15.619 80.942 1.00 48.94 311 ASP B O 1
ATOM 807 N N . HIS B 1 30 ? 1.946 16.594 82.267 1.00 44.61 312 HIS B N 1
ATOM 808 C CA . HIS B 1 30 ? 1.958 17.853 81.545 1.00 40.17 312 HIS B CA 1
ATOM 809 C C . HIS B 1 30 ? 2.551 17.929 80.122 1.00 35.76 312 HIS B C 1
ATOM 810 O O . HIS B 1 30 ? 2.639 19.018 79.583 1.00 33.61 312 HIS B O 1
ATOM 812 N N . TYR B 1 31 ? 2.963 16.817 79.539 1.00 29.96 313 TYR B N 1
ATOM 813 C CA . TYR B 1 31 ? 3.479 16.798 78.160 1.00 31.16 313 TYR B CA 1
ATOM 814 C C . TYR B 1 31 ? 3.153 15.522 77.460 1.00 31.19 313 TYR B C 1
ATOM 815 O O . TYR B 1 31 ? 2.919 14.470 78.086 1.00 33.49 313 TYR B O 1
ATOM 824 N N . ARG B 1 32 ? 3.195 15.593 76.127 1.00 30.96 314 ARG B N 1
ATOM 825 C CA . ARG B 1 32 ? 2.918 14.431 75.348 1.00 30.09 314 ARG B CA 1
ATOM 826 C C . ARG B 1 32 ? 4.117 13.570 75.293 1.00 30.11 314 ARG B C 1
ATOM 827 O O . ARG B 1 32 ? 4.084 12.488 75.835 1.00 33.83 314 ARG B O 1
ATOM 835 N N . ASP B 1 33 ? 5.192 14.000 74.623 1.00 30.65 315 ASP B N 1
ATOM 836 C CA . ASP B 1 33 ? 6.420 13.201 74.612 1.00 29.53 315 ASP B CA 1
ATOM 837 C C . ASP B 1 33 ? 7.655 14.083 74.851 1.00 25.51 315 ASP B C 1
ATOM 838 O O . ASP B 1 33 ? 7.573 15.308 74.939 1.00 20.27 315 ASP B O 1
ATOM 843 N N . ILE B 1 34 ? 8.815 13.420 74.944 1.00 26.97 316 ILE B N 1
ATOM 844 C CA . ILE B 1 34 ? 10.054 14.148 75.226 1.00 23.51 316 ILE B CA 1
ATOM 845 C C . ILE B 1 34 ? 11.201 13.302 74.636 1.00 24.36 316 ILE B C 1
ATOM 846 O O . ILE B 1 34 ? 11.247 12.086 74.763 1.00 27.30 316 ILE B O 1
ATOM 851 N N . SER B 1 35 ? 12.094 13.946 73.919 1.00 22.53 317 SER B N 1
ATOM 852 C CA . SER B 1 35 ? 13.163 13.237 73.284 1.00 24.25 317 SER B CA 1
ATOM 853 C C . SER B 1 35 ? 14.344 12.925 74.189 1.00 25.40 317 SER B C 1
ATOM 854 O O . SER B 1 35 ? 14.395 13.351 75.311 1.00 25.72 317 SER B O 1
ATOM 857 N N . SER B 1 36 ? 15.296 12.176 73.637 1.00 26.31 318 SER B N 1
ATOM 858 C CA . SER B 1 36 ? 16.534 11.936 74.346 1.00 26.73 318 SER B CA 1
ATOM 859 C C . SER B 1 36 ? 17.278 13.207 74.027 1.00 28.03 318 SER B C 1
ATOM 860 O O . SER B 1 36 ? 16.811 14.061 73.234 1.00 23.13 318 SER B O 1
ATOM 863 N N . THR B 1 37 ? 18.411 13.404 74.670 1.00 27.52 319 THR B N 1
ATOM 864 C CA . THR B 1 37 ? 19.181 14.600 74.431 1.00 29.13 319 THR B CA 1
ATOM 865 C C . THR B 1 37 ? 19.949 14.532 73.106 1.00 27.43 319 THR B C 1
ATOM 866 O O . THR B 1 37 ? 20.579 13.518 72.793 1.00 28.12 319 THR B O 1
ATOM 870 N N . TRP B 1 38 ? 19.910 15.594 72.296 1.00 25.56 320 TRP B N 1
ATOM 871 C CA . TRP B 1 38 ? 20.616 15.546 71.001 1.00 27.12 320 TRP B CA 1
ATOM 872 C C . TRP B 1 38 ? 21.311 16.871 70.728 1.00 26.12 320 TRP B C 1
ATOM 873 O O . TRP B 1 38 ? 21.200 17.784 71.523 1.00 27.72 320 TRP B O 1
ATOM 884 N N . HIS B 1 39 ? 22.015 16.989 69.602 1.00 28.76 321 HIS B N 1
ATOM 885 C CA . HIS B 1 39 ? 22.720 18.237 69.266 1.00 27.16 321 HIS B CA 1
ATOM 886 C C . HIS B 1 39 ? 22.944 18.302 67.711 1.00 32.34 321 HIS B C 1
ATOM 887 O O . HIS B 1 39 ? 22.793 17.299 66.997 1.00 29.48 321 HIS B O 1
ATOM 894 N N . TRP B 1 40 ? 23.231 19.495 67.222 1.00 30.30 322 TRP B N 1
ATOM 895 C CA . TRP B 1 40 ? 23.495 19.672 65.817 1.00 35.93 322 TRP B CA 1
ATOM 896 C C . TRP B 1 40 ? 24.964 19.319 65.625 1.00 39.08 322 TRP B C 1
ATOM 897 O O . TRP B 1 40 ? 25.812 19.813 66.359 1.00 37.94 322 TRP B O 1
ATOM 908 N N . THR B 1 41 ? 25.257 18.430 64.684 1.00 41.95 323 THR B N 1
ATOM 909 C CA . THR B 1 41 ? 26.651 18.045 64.467 1.00 41.02 323 THR B CA 1
ATOM 910 C C . THR B 1 41 ? 27.339 18.978 63.503 1.00 40.59 323 THR B C 1
ATOM 911 O O . THR B 1 41 ? 27.410 20.201 63.720 1.00 43.16 323 THR B O 1
ATOM 912 N N . LYS B 1 47 ? 28.886 20.262 76.300 1.00 57.51 329 LYS B N 1
ATOM 913 C CA . LYS B 1 47 ? 28.210 20.325 75.008 1.00 56.57 329 LYS B CA 1
ATOM 914 C C . LYS B 1 47 ? 26.816 20.967 74.975 1.00 54.36 329 LYS B C 1
ATOM 915 O O . LYS B 1 47 ? 26.051 20.955 75.948 1.00 52.21 329 LYS B O 1
ATOM 916 N N . THR B 1 48 ? 26.479 21.539 73.824 1.00 52.07 330 THR B N 1
ATOM 917 C CA . THR B 1 48 ? 25.187 22.160 73.718 1.00 49.36 330 THR B CA 1
ATOM 918 C C . THR B 1 48 ? 24.136 21.209 73.202 1.00 47.22 330 THR B C 1
ATOM 919 O O . THR B 1 48 ? 23.895 21.049 71.994 1.00 46.32 330 THR B O 1
ATOM 923 N N . GLY B 1 49 ? 23.465 20.611 74.168 1.00 44.31 331 GLY B N 1
ATOM 924 C CA . GLY B 1 49 ? 22.410 19.670 73.873 1.00 36.21 331 GLY B CA 1
ATOM 925 C C . GLY B 1 49 ? 21.092 20.379 73.738 1.00 32.33 331 GLY B C 1
ATOM 926 O O . GLY B 1 49 ? 20.971 21.610 73.964 1.00 29.76 331 GLY B O 1
ATOM 927 N N . ILE B 1 50 ? 20.112 19.549 73.354 1.00 30.87 332 ILE B N 1
ATOM 928 C CA . ILE B 1 50 ? 18.735 19.962 73.099 1.00 27.71 332 ILE B CA 1
ATOM 929 C C . ILE B 1 50 ? 17.740 18.852 73.521 1.00 26.17 332 ILE B C 1
ATOM 930 O O . ILE B 1 50 ? 17.949 17.665 73.322 1.00 27.48 332 ILE B O 1
ATOM 935 N N . LEU B 1 51 ? 16.613 19.277 74.039 1.00 27.28 333 LEU B N 1
ATOM 936 C CA . LEU B 1 51 ? 15.617 18.339 74.442 1.00 26.46 333 LEU B CA 1
ATOM 937 C C . LEU B 1 51 ? 14.366 18.882 73.720 1.00 25.94 333 LEU B C 1
ATOM 938 O O . LEU B 1 51 ? 14.111 20.075 73.776 1.00 28.94 333 LEU B O 1
ATOM 943 N N . THR B 1 52 ? 13.610 18.040 73.035 1.00 24.25 334 THR B N 1
ATOM 944 C CA . THR B 1 52 ? 12.360 18.470 72.418 1.00 22.30 334 THR B CA 1
ATOM 945 C C . THR B 1 52 ? 11.188 17.862 73.233 1.00 20.43 334 THR B C 1
ATOM 946 O O . THR B 1 52 ? 11.224 16.717 73.512 1.00 19.73 334 THR B O 1
ATOM 950 N N . VAL B 1 53 ? 10.195 18.684 73.638 1.00 24.05 335 VAL B N 1
ATOM 951 C CA . VAL B 1 53 ? 9.009 18.197 74.391 1.00 23.15 335 VAL B CA 1
ATOM 952 C C . VAL B 1 53 ? 7.785 18.429 73.504 1.00 21.30 335 VAL B C 1
ATOM 953 O O . VAL B 1 53 ? 7.721 19.450 72.876 1.00 21.36 335 VAL B O 1
ATOM 957 N N . THR B 1 54 ? 6.879 17.485 73.422 1.00 22.66 336 THR B N 1
ATOM 958 C CA . THR B 1 54 ? 5.701 17.699 72.556 1.00 22.54 336 THR B CA 1
ATOM 959 C C . THR B 1 54 ? 4.479 17.672 73.401 1.00 26.77 336 THR B C 1
ATOM 960 O O . THR B 1 54 ? 4.510 17.123 74.557 1.00 26.96 336 THR B O 1
ATOM 964 N N . TYR B 1 55 ? 3.402 18.287 72.871 1.00 24.61 337 TYR B N 1
ATOM 965 C CA . TYR B 1 55 ? 2.201 18.432 73.630 1.00 25.81 337 TYR B CA 1
ATOM 966 C C . TYR B 1 55 ? 0.999 18.122 72.740 1.00 29.65 337 TYR B C 1
ATOM 967 O O . TYR B 1 55 ? 1.080 18.246 71.502 1.00 25.32 337 TYR B O 1
ATOM 976 N N . HIS B 1 56 ? -0.112 17.733 73.356 1.00 30.35 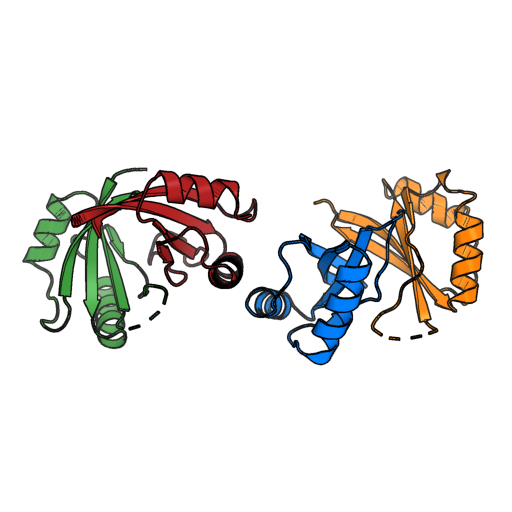338 HIS B N 1
ATOM 977 C CA . HIS B 1 56 ? -1.259 17.435 72.499 1.00 34.71 338 HIS B CA 1
ATOM 978 C C . HIS B 1 56 ? -2.152 18.646 72.312 1.00 35.93 338 HIS B C 1
ATOM 979 O O . HIS B 1 56 ? -3.117 18.553 71.555 1.00 36.86 338 HIS B O 1
ATOM 986 N N . SER B 1 57 ? -1.797 19.790 72.939 1.00 33.26 339 SER B N 1
ATOM 987 C CA . SER B 1 57 ? -2.539 21.038 72.782 1.00 35.61 339 SER B CA 1
ATOM 988 C C . SER B 1 57 ? -1.804 22.251 73.355 1.00 35.98 339 SER B C 1
ATOM 989 O O . SER B 1 57 ? -0.925 22.118 74.214 1.00 34.51 339 SER B O 1
ATOM 992 N N . GLU B 1 58 ? -2.142 23.454 72.909 1.00 38.38 340 GLU B N 1
ATOM 993 C CA . GLU B 1 58 ? -1.448 24.633 73.459 1.00 39.07 340 GLU B CA 1
ATOM 994 C C . GLU B 1 58 ? -1.826 24.790 74.932 1.00 39.59 340 GLU B C 1
ATOM 995 O O . GLU B 1 58 ? -1.088 25.357 75.732 1.00 38.10 340 GLU B O 1
ATOM 1001 N N . THR B 1 59 ? -3.004 24.283 75.264 1.00 41.81 341 THR B N 1
ATOM 1002 C CA . THR B 1 59 ? -3.475 24.347 76.653 1.00 44.16 341 THR B CA 1
ATOM 1003 C C . THR B 1 59 ? -2.475 23.654 77.519 1.00 41.09 341 THR B C 1
ATOM 1004 O O . THR B 1 59 ? -1.999 24.251 78.485 1.00 40.75 341 THR B O 1
ATOM 1008 N N . GLN B 1 60 ? -2.217 22.381 77.174 1.00 39.97 342 GLN B N 1
ATOM 1009 C CA . GLN B 1 60 ? -1.281 21.516 77.904 1.00 41.41 342 GLN B CA 1
ATOM 1010 C C . GLN B 1 60 ? 0.136 22.069 77.965 1.00 42.20 342 GLN B C 1
ATOM 1011 O O . GLN B 1 60 ? 0.842 21.776 78.965 1.00 45.14 342 GLN B O 1
ATOM 1017 N N . ARG B 1 61 ? 0.536 22.852 76.946 1.00 40.12 343 ARG B N 1
ATOM 1018 C CA . ARG B 1 61 ? 1.881 23.412 76.926 1.00 39.13 343 ARG B CA 1
ATOM 1019 C C . ARG B 1 61 ? 1.955 24.533 77.924 1.00 40.18 343 ARG B C 1
ATOM 1020 O O . ARG B 1 61 ? 2.909 24.647 78.703 1.00 37.95 343 ARG B O 1
ATOM 1028 N N . THR B 1 62 ? 0.936 25.377 77.878 1.00 43.17 344 THR B N 1
ATOM 1029 C CA . THR B 1 62 ? 0.874 26.540 78.786 1.00 45.57 344 THR B CA 1
ATOM 1030 C C . THR B 1 62 ? 0.852 26.071 80.262 1.00 43.69 344 THR B C 1
ATOM 1031 O O . THR B 1 62 ? 1.457 26.701 81.148 1.00 44.33 344 THR B O 1
ATOM 1035 N N . LYS B 1 63 ? 0.191 24.940 80.490 1.00 43.20 345 LYS B N 1
ATOM 1036 C CA . LYS B 1 63 ? 0.138 24.321 81.811 1.00 43.97 345 LYS B CA 1
ATOM 1037 C C . LYS B 1 63 ? 1.585 24.025 82.222 1.00 43.96 345 LYS B C 1
ATOM 1038 O O . LYS B 1 63 ? 2.090 24.605 83.208 1.00 44.81 345 LYS B O 1
ATOM 1044 N N . PHE B 1 64 ? 2.231 23.166 81.406 1.00 41.31 346 PHE B N 1
ATOM 1045 C CA . PHE B 1 64 ? 3.632 22.735 81.558 1.00 38.37 346 PHE B CA 1
ATOM 1046 C C . PHE B 1 64 ? 4.501 23.907 81.928 1.00 37.57 346 PHE B C 1
ATOM 1047 O O . PHE B 1 64 ? 5.186 23.889 82.953 1.00 36.23 346 PHE B O 1
ATOM 1055 N N . LEU B 1 65 ? 4.498 24.912 81.064 1.00 35.71 347 LEU B N 1
ATOM 1056 C CA . LEU B 1 65 ? 5.311 26.076 81.322 1.00 37.50 347 LEU B CA 1
ATOM 1057 C C . LEU B 1 65 ? 4.909 26.804 82.616 1.00 40.97 347 LEU B C 1
ATOM 1058 O O . LEU B 1 65 ? 5.708 27.622 83.117 1.00 38.86 347 LEU B O 1
ATOM 1063 N N . ASN B 1 66 ? 3.690 26.544 83.137 1.00 42.16 348 ASN B N 1
ATOM 1064 C CA . ASN B 1 66 ? 3.249 27.243 84.361 1.00 43.59 348 ASN B CA 1
ATOM 1065 C C . ASN B 1 66 ? 3.479 26.485 85.661 1.00 44.70 348 ASN B C 1
ATOM 1066 O O . ASN B 1 66 ? 3.261 27.001 86.758 1.00 42.47 348 ASN B O 1
ATOM 1071 N N . THR B 1 67 ? 3.898 25.245 85.551 1.00 45.02 349 THR B N 1
ATOM 1072 C CA . THR B 1 67 ? 4.109 24.457 86.735 1.00 46.11 349 THR B CA 1
ATOM 1073 C C . THR B 1 67 ? 5.544 23.967 86.793 1.00 46.77 349 THR B C 1
ATOM 1074 O O . THR B 1 67 ? 6.036 23.675 87.898 1.00 47.75 349 THR B O 1
ATOM 1078 N N . VAL B 1 68 ? 6.228 23.889 85.634 1.00 40.71 350 VAL B N 1
ATOM 1079 C CA . VAL B 1 68 ? 7.597 23.389 85.637 1.00 40.13 350 VAL B CA 1
ATOM 1080 C C . VAL B 1 68 ? 8.620 24.490 85.868 1.00 38.29 350 VAL B C 1
ATOM 1081 O O . VAL B 1 68 ? 8.423 25.611 85.457 1.00 40.51 350 VAL B O 1
ATOM 1085 N N . ALA B 1 69 ? 9.676 24.168 86.592 1.00 35.96 351 ALA B N 1
ATOM 1086 C CA . ALA B 1 69 ? 10.752 25.115 86.832 1.00 35.10 351 ALA B CA 1
ATOM 1087 C C . ALA B 1 69 ? 11.937 24.790 85.904 1.00 29.84 351 ALA B C 1
ATOM 1088 O O . ALA B 1 69 ? 12.423 23.675 85.846 1.00 25.23 351 ALA B O 1
ATOM 1090 N N . ILE B 1 70 ? 12.406 25.803 85.197 1.00 28.44 352 ILE B N 1
ATOM 1091 C CA . ILE B 1 70 ? 13.537 25.601 84.314 1.00 28.63 352 ILE B CA 1
ATOM 1092 C C . ILE B 1 70 ? 14.689 26.541 84.698 1.00 27.61 352 ILE B C 1
ATOM 1093 O O . ILE B 1 70 ? 14.498 27.696 84.894 1.00 26.47 352 ILE B O 1
ATOM 1098 N N . PRO B 1 71 ? 15.890 26.029 84.828 1.00 27.27 353 PRO B N 1
ATOM 1099 C CA . PRO B 1 71 ? 16.966 26.961 85.160 1.00 27.89 353 PRO B CA 1
ATOM 1100 C C . PRO B 1 71 ? 17.198 28.025 84.099 1.00 32.96 353 PRO B C 1
ATOM 1101 O O . PRO B 1 71 ? 16.778 27.909 82.908 1.00 29.83 353 PRO B O 1
ATOM 1105 N N . ASP B 1 72 ? 17.858 29.101 84.519 1.00 32.16 354 ASP B N 1
ATOM 1106 C CA . ASP B 1 72 ? 18.137 30.204 83.600 1.00 35.50 354 ASP B CA 1
ATOM 1107 C C . ASP B 1 72 ? 19.169 29.826 82.569 1.00 34.36 354 ASP B C 1
ATOM 1108 O O . ASP B 1 72 ? 19.145 30.341 81.461 1.00 35.79 354 ASP B O 1
ATOM 1113 N N . SER B 1 73 ? 20.062 28.924 82.892 1.00 31.65 355 SER B N 1
ATOM 1114 C CA . SER B 1 73 ? 21.029 28.555 81.893 1.00 33.78 355 SER B CA 1
ATOM 1115 C C . SER B 1 73 ? 20.428 27.655 80.797 1.00 34.40 355 SER B C 1
ATOM 1116 O O . SER B 1 73 ? 21.144 27.362 79.855 1.00 34.42 355 SER B O 1
ATOM 1119 N N . VAL B 1 74 ? 19.195 27.146 80.961 1.00 31.38 356 VAL B N 1
ATOM 1120 C CA . VAL B 1 74 ? 18.551 26.315 79.922 1.00 31.37 356 VAL B CA 1
ATOM 1121 C C . VAL B 1 74 ? 17.627 27.214 79.129 1.00 33.99 356 VAL B C 1
ATOM 1122 O O . VAL B 1 74 ? 16.632 27.647 79.648 1.00 33.24 356 VAL B O 1
ATOM 1126 N N . GLN B 1 75 ? 17.935 27.472 77.851 1.00 33.61 357 GLN B N 1
ATOM 1127 C CA . GLN B 1 75 ? 17.113 28.338 77.014 1.00 34.29 357 GLN B CA 1
ATOM 1128 C C . GLN B 1 75 ? 15.783 27.643 76.586 1.00 32.05 357 GLN B C 1
ATOM 1129 O O . GLN B 1 75 ? 15.808 26.521 76.097 1.00 32.29 357 GLN B O 1
ATOM 1135 N N . ILE B 1 76 ? 14.630 28.258 76.827 1.00 31.95 358 ILE B N 1
ATOM 1136 C CA . ILE B 1 76 ? 13.369 27.644 76.452 1.00 30.59 358 ILE B CA 1
ATOM 1137 C C . ILE B 1 76 ? 13.005 28.225 75.062 1.00 34.19 358 ILE B C 1
ATOM 1138 O O . ILE B 1 76 ? 13.031 29.420 74.896 1.00 37.59 358 ILE B O 1
ATOM 1143 N N . LEU B 1 77 ? 12.684 27.404 74.066 1.00 32.67 359 LEU B N 1
ATOM 1144 C CA . LEU B 1 77 ? 12.334 27.964 72.761 1.00 32.46 359 LEU B CA 1
ATOM 1145 C C . LEU B 1 77 ? 10.929 27.407 72.430 1.00 29.29 359 LEU B C 1
ATOM 1146 O O . LEU B 1 77 ? 10.741 26.205 72.289 1.00 27.66 359 LEU B O 1
ATOM 1151 N N . VAL B 1 78 ? 9.921 28.267 72.363 1.00 29.17 360 VAL B N 1
ATOM 1152 C CA . VAL B 1 78 ? 8.565 27.765 72.122 1.00 32.09 360 VAL B CA 1
ATOM 1153 C C . VAL B 1 78 ? 8.311 27.768 70.624 1.00 31.01 360 VAL B C 1
ATOM 1154 O O . VAL B 1 78 ? 8.737 28.679 69.969 1.00 30.27 360 VAL B O 1
ATOM 1158 N N . GLY B 1 79 ? 7.619 26.744 70.101 1.00 31.54 361 GLY B N 1
ATOM 1159 C CA . GLY B 1 79 ? 7.425 26.680 68.655 1.00 26.51 361 GLY B CA 1
ATOM 1160 C C . GLY B 1 79 ? 6.555 25.504 68.265 1.00 27.26 361 GLY B C 1
ATOM 1161 O O . GLY B 1 79 ? 5.780 25.023 69.041 1.00 25.17 361 GLY B O 1
ATOM 1162 N N . TYR B 1 80 ? 6.707 25.000 67.055 1.00 22.51 362 TYR B N 1
ATOM 1163 C CA . TYR B 1 80 ? 5.909 23.895 66.672 1.00 21.66 362 TYR B CA 1
ATOM 1164 C C . TYR B 1 80 ? 6.727 23.094 65.705 1.00 19.64 362 TYR B C 1
ATOM 1165 O O . TYR B 1 80 ? 7.782 23.560 65.223 1.00 19.74 362 TYR B O 1
ATOM 1174 N N . MET B 1 81 ? 6.215 21.912 65.373 1.00 21.27 363 MET B N 1
ATOM 1175 C CA . MET B 1 81 ? 6.861 21.097 64.381 1.00 26.38 363 MET B CA 1
ATOM 1176 C C . MET B 1 81 ? 5.798 20.169 63.778 1.00 25.43 363 MET B C 1
ATOM 1177 O O . MET B 1 81 ? 4.786 19.786 64.413 1.00 28.57 363 MET B O 1
ATOM 1182 N N . THR B 1 82 ? 5.993 19.799 62.536 1.00 28.02 364 THR B N 1
ATOM 1183 C CA . THR B 1 82 ? 5.024 18.914 61.893 1.00 25.16 364 THR B CA 1
ATOM 1184 C C . THR B 1 82 ? 5.281 17.492 62.300 1.00 31.63 364 THR B C 1
ATOM 1185 O O . THR B 1 82 ? 6.446 17.089 62.596 1.00 27.57 364 THR B O 1
ATOM 1189 N N . MET B 1 83 ? 4.215 16.715 62.401 1.00 31.81 365 MET B N 1
ATOM 1190 C CA . MET B 1 83 ? 4.472 15.309 62.564 1.00 37.32 365 MET B CA 1
ATOM 1191 C C . MET B 1 83 ? 3.170 14.566 62.484 1.00 39.40 365 MET B C 1
ATOM 1192 O O . MET B 1 83 ? 3.125 13.446 63.081 1.00 41.75 365 MET B O 1
ATOM 1198 N N . SER C 1 2 ? -10.077 8.304 31.949 1.00 38.30 284 SER C N 1
ATOM 1199 C CA . SER C 1 2 ? -8.895 7.890 31.088 1.00 38.02 284 SER C CA 1
ATOM 1200 C C . SER C 1 2 ? -9.313 7.253 29.774 1.00 36.51 284 SER C C 1
ATOM 1201 O O . SER C 1 2 ? -10.375 6.639 29.671 1.00 38.61 284 SER C O 1
ATOM 1204 N N . HIS C 1 3 ? -8.488 7.356 28.758 1.00 31.52 285 HIS C N 1
ATOM 1205 C CA . HIS C 1 3 ? -8.892 6.801 27.506 1.00 29.15 285 HIS C CA 1
ATOM 1206 C C . HIS C 1 3 ? -7.583 6.485 26.754 1.00 22.90 285 HIS C C 1
ATOM 1207 O O . HIS C 1 3 ? -6.585 7.126 26.999 1.00 17.78 285 HIS C O 1
ATOM 1214 N N . MET C 1 4 ? -7.683 5.584 25.792 1.00 19.59 286 MET C N 1
ATOM 1215 C CA . MET C 1 4 ? -6.593 5.159 24.924 1.00 21.91 286 MET C CA 1
ATOM 1216 C C . MET C 1 4 ? -6.544 6.292 23.826 1.00 21.61 286 MET C C 1
ATOM 1217 O O . MET C 1 4 ? -7.288 6.323 22.842 1.00 23.37 286 MET C O 1
ATOM 1222 N N . THR C 1 5 ? -5.677 7.234 24.064 1.00 19.10 287 THR C N 1
ATOM 1223 C CA . THR C 1 5 ? -5.613 8.460 23.265 1.00 17.55 287 THR C CA 1
ATOM 1224 C C . THR C 1 5 ? -4.672 8.395 22.057 1.00 14.25 287 THR C C 1
ATOM 1225 O O . THR C 1 5 ? -3.542 7.955 22.127 1.00 18.90 287 THR C O 1
ATOM 1229 N N . PRO C 1 6 ? -5.131 8.899 20.925 1.00 16.01 288 PRO C N 1
ATOM 1230 C CA . PRO C 1 6 ? -4.292 8.871 19.738 1.00 20.16 288 PRO C CA 1
ATOM 1231 C C . PRO C 1 6 ? -3.273 9.965 19.897 1.00 14.19 288 PRO C C 1
ATOM 1232 O O . PRO C 1 6 ? -3.584 11.146 20.203 1.00 18.34 288 PRO C O 1
ATOM 1236 N N . ILE C 1 7 ? -2.027 9.579 19.646 1.00 17.50 289 ILE C N 1
ATOM 1237 C CA . ILE C 1 7 ? -0.965 10.589 19.741 1.00 14.65 289 ILE C CA 1
ATOM 1238 C C . ILE C 1 7 ? 0.041 10.318 18.568 1.00 17.82 289 ILE C C 1
ATOM 1239 O O . ILE C 1 7 ? -0.136 9.397 17.715 1.00 15.04 289 ILE C O 1
ATOM 1244 N N . ILE C 1 8 ? 1.080 11.142 18.557 1.00 18.61 290 ILE C N 1
ATOM 1245 C CA . ILE C 1 8 ? 2.206 10.858 17.732 1.00 17.49 290 ILE C CA 1
ATOM 1246 C C . ILE C 1 8 ? 3.430 11.222 18.590 1.00 17.79 290 ILE C C 1
ATOM 1247 O O . ILE C 1 8 ? 3.364 12.026 19.539 1.00 17.11 290 ILE C O 1
ATOM 1252 N N . HIS C 1 9 ? 4.525 10.510 18.338 1.00 16.67 291 HIS C N 1
ATOM 1253 C CA . HIS C 1 9 ? 5.755 10.888 18.950 1.00 16.77 291 HIS C CA 1
ATOM 1254 C C . HIS C 1 9 ? 6.606 11.361 17.803 1.00 17.50 291 HIS C C 1
ATOM 1255 O O . HIS C 1 9 ? 6.638 10.712 16.692 1.00 22.38 291 HIS C O 1
ATOM 1262 N N . LEU C 1 10 ? 7.311 12.452 18.096 1.00 18.37 292 LEU C N 1
ATOM 1263 C CA . LEU C 1 10 ? 8.217 13.047 17.147 1.00 18.74 292 LEU C CA 1
ATOM 1264 C C . LEU C 1 10 ? 9.562 12.839 17.728 1.00 18.03 292 LEU C C 1
ATOM 1265 O O . LEU C 1 10 ? 9.800 13.383 18.810 1.00 22.35 292 LEU C O 1
ATOM 1270 N N . LYS C 1 11 ? 10.476 12.150 17.049 1.00 19.16 293 LYS C N 1
ATOM 1271 C CA . LYS C 1 11 ? 11.813 11.923 17.612 1.00 21.44 293 LYS C CA 1
ATOM 1272 C C . LYS C 1 11 ? 12.904 12.530 16.748 1.00 21.38 293 LYS C C 1
ATOM 1273 O O . LYS C 1 11 ? 12.757 12.586 15.526 1.00 24.83 293 LYS C O 1
ATOM 1279 N N . GLY C 1 12 ? 13.992 12.937 17.377 1.00 21.08 294 GLY C N 1
ATOM 1280 C CA . GLY C 1 12 ? 15.104 13.521 16.629 1.00 25.49 294 GLY C CA 1
ATOM 1281 C C . GLY C 1 12 ? 16.002 14.257 17.574 1.00 27.42 294 GLY C C 1
ATOM 1282 O O . GLY C 1 12 ? 15.942 14.091 18.832 1.00 24.93 294 GLY C O 1
ATOM 1283 N N . ASP C 1 13 ? 16.887 15.030 16.955 1.00 25.08 295 ASP C N 1
ATOM 1284 C CA . ASP C 1 13 ? 17.778 15.875 17.687 1.00 27.71 295 ASP C CA 1
ATOM 1285 C C . ASP C 1 13 ? 17.006 16.741 18.723 1.00 25.66 295 ASP C C 1
ATOM 1286 O O . ASP C 1 13 ? 16.043 17.419 18.348 1.00 23.80 295 ASP C O 1
ATOM 1291 N N . ARG C 1 14 ? 17.458 16.824 20.000 1.00 27.35 296 ARG C N 1
ATOM 1292 C CA . ARG C 1 14 ? 16.661 17.609 20.969 1.00 25.57 296 ARG C CA 1
ATOM 1293 C C . ARG C 1 14 ? 16.454 19.033 20.608 1.00 26.20 296 ARG C C 1
ATOM 1294 O O . ARG C 1 14 ? 15.399 19.656 20.890 1.00 22.54 296 ARG C O 1
ATOM 1302 N N . ASN C 1 15 ? 17.473 19.635 20.041 1.00 25.98 297 ASN C N 1
ATOM 1303 C CA . ASN C 1 15 ? 17.278 21.002 19.674 1.00 28.67 297 ASN C CA 1
ATOM 1304 C C . ASN C 1 15 ? 16.357 21.174 18.453 1.00 29.26 297 ASN C C 1
ATOM 1305 O O . ASN C 1 15 ? 15.575 22.146 18.397 1.00 26.86 297 ASN C O 1
ATOM 1310 N N . SER C 1 16 ? 16.407 20.255 17.477 1.00 29.55 298 SER C N 1
ATOM 1311 C CA . SER C 1 16 ? 15.451 20.410 16.369 1.00 27.59 298 SER C CA 1
ATOM 1312 C C . SER C 1 16 ? 14.035 20.308 16.942 1.00 24.68 298 SER C C 1
ATOM 1313 O O . SER C 1 16 ? 13.159 21.034 16.508 1.00 22.27 298 SER C O 1
ATOM 1316 N N . LEU C 1 17 ? 13.823 19.457 17.964 1.00 24.80 299 LEU C N 1
ATOM 1317 C CA . LEU C 1 17 ? 12.443 19.298 18.495 1.00 24.54 299 LEU C CA 1
ATOM 1318 C C . LEU C 1 17 ? 11.970 20.566 19.205 1.00 21.14 299 LEU C C 1
ATOM 1319 O O . LEU C 1 17 ? 10.797 20.971 19.081 1.00 21.95 299 LEU C O 1
ATOM 1324 N N . LYS C 1 18 ? 12.905 21.202 19.930 1.00 23.10 300 LYS C N 1
ATOM 1325 C CA . LYS C 1 18 ? 12.633 22.389 20.714 1.00 23.04 300 LYS C CA 1
ATOM 1326 C C . LYS C 1 18 ? 12.180 23.449 19.728 1.00 25.05 300 LYS C C 1
ATOM 1327 O O . LYS C 1 18 ? 11.169 24.134 19.928 1.00 22.30 300 LYS C O 1
ATOM 1333 N N . CYS C 1 19 ? 12.937 23.601 18.635 1.00 27.40 301 CYS C N 1
ATOM 1334 C CA . CYS C 1 19 ? 12.499 24.522 17.592 1.00 25.91 301 CYS C CA 1
ATOM 1335 C C . CYS C 1 19 ? 11.124 24.074 17.048 1.00 26.04 301 CYS C C 1
ATOM 1336 O O . CYS C 1 19 ? 10.221 24.874 16.887 1.00 24.49 301 CYS C O 1
ATOM 1339 N N . LEU C 1 20 ? 11.002 22.774 16.705 1.00 28.81 302 LEU C N 1
ATOM 1340 C CA . LEU C 1 20 ? 9.724 22.284 16.141 1.00 28.37 302 LEU C CA 1
ATOM 1341 C C . LEU C 1 20 ? 8.607 22.569 17.090 1.00 28.47 302 LEU C C 1
ATOM 1342 O O . LEU C 1 20 ? 7.549 23.000 16.659 1.00 30.64 302 LEU C O 1
ATOM 1347 N N . ARG C 1 21 ? 8.857 22.401 18.388 1.00 27.81 303 ARG C N 1
ATOM 1348 C CA . ARG C 1 21 ? 7.826 22.677 19.411 1.00 28.66 303 ARG C CA 1
ATOM 1349 C C . ARG C 1 21 ? 7.439 24.146 19.450 1.00 26.43 303 ARG C C 1
ATOM 1350 O O . ARG C 1 21 ? 6.235 24.474 19.484 1.00 24.02 303 ARG C O 1
ATOM 1358 N N . TYR C 1 22 ? 8.433 25.038 19.366 1.00 27.98 304 TYR C N 1
ATOM 1359 C CA . TYR C 1 22 ? 8.081 26.461 19.404 1.00 28.72 304 TYR C CA 1
ATOM 1360 C C . TYR C 1 22 ? 7.212 26.801 18.197 1.00 28.82 304 TYR C C 1
ATOM 1361 O O . TYR C 1 22 ? 6.242 27.549 18.298 1.00 30.66 304 TYR C O 1
ATOM 1363 N N . ARG C 1 23 ? 7.500 26.236 17.052 1.00 30.67 305 ARG C N 1
ATOM 1364 C CA . ARG C 1 23 ? 6.644 26.529 15.865 1.00 29.48 305 ARG C CA 1
ATOM 1365 C C . ARG C 1 23 ? 5.237 25.913 15.911 1.00 28.19 305 ARG C C 1
ATOM 1366 O O . ARG C 1 23 ? 4.276 26.519 15.470 1.00 28.24 305 ARG C O 1
ATOM 1368 N N . LEU C 1 24 ? 5.112 24.701 16.398 1.00 28.66 306 LEU C N 1
ATOM 1369 C CA . LEU C 1 24 ? 3.789 24.145 16.475 1.00 32.16 306 LEU C CA 1
ATOM 1370 C C . LEU C 1 24 ? 2.995 24.900 17.518 1.00 29.70 306 LEU C C 1
ATOM 1371 O O . LEU C 1 24 ? 1.798 24.911 17.425 1.00 33.16 306 LEU C O 1
ATOM 1376 N N . ARG C 1 25 ? 3.632 25.470 18.544 1.00 31.20 307 ARG C N 1
ATOM 1377 C CA . ARG C 1 25 ? 2.867 26.202 19.566 1.00 35.15 307 ARG C CA 1
ATOM 1378 C C . ARG C 1 25 ? 2.377 27.560 19.094 1.00 39.20 307 ARG C C 1
ATOM 1379 O O . ARG C 1 25 ? 1.261 28.024 19.431 1.00 39.42 307 ARG C O 1
ATOM 1387 N N . LYS C 1 26 ? 3.279 28.201 18.349 1.00 43.79 308 LYS C N 1
ATOM 1388 C CA . LYS C 1 26 ? 3.049 29.499 17.755 1.00 46.17 308 LYS C CA 1
ATOM 1389 C C . LYS C 1 26 ? 1.997 29.341 16.674 1.00 49.61 308 LYS C C 1
ATOM 1390 O O . LYS C 1 26 ? 1.404 30.310 16.329 1.00 52.00 308 LYS C O 1
ATOM 1391 N N . HIS C 1 27 ? 1.723 28.151 16.155 1.00 50.37 309 HIS C N 1
ATOM 1392 C CA . HIS C 1 27 ? 0.711 28.071 15.139 1.00 51.09 309 HIS C CA 1
ATOM 1393 C C . HIS C 1 27 ? -0.362 27.002 15.301 1.00 52.19 309 HIS C C 1
ATOM 1394 O O . HIS C 1 27 ? -1.117 26.775 14.370 1.00 55.55 309 HIS C O 1
ATOM 1396 N N . SER C 1 28 ? -0.393 26.319 16.439 1.00 53.23 310 SER C N 1
ATOM 1397 C CA . SER C 1 28 ? -1.410 25.295 16.737 1.00 51.56 310 SER C CA 1
ATOM 1398 C C . SER C 1 28 ? -2.183 24.767 15.545 1.00 50.65 310 SER C C 1
ATOM 1399 O O . SER C 1 28 ? -2.598 25.483 14.654 1.00 55.56 310 SER C O 1
ATOM 1400 N N . ASP C 1 29 ? -2.434 23.496 15.593 1.00 51.00 311 ASP C N 1
ATOM 1401 C CA . ASP C 1 29 ? -3.080 22.860 14.491 1.00 45.41 311 ASP C CA 1
ATOM 1402 C C . ASP C 1 29 ? -4.317 22.213 14.886 1.00 43.78 311 ASP C C 1
ATOM 1403 O O . ASP C 1 29 ? -5.183 22.586 15.720 1.00 46.28 311 ASP C O 1
ATOM 1405 N N . HIS C 1 30 ? -4.253 21.092 14.214 1.00 41.86 312 HIS C N 1
ATOM 1406 C CA . HIS C 1 30 ? -5.115 20.028 14.294 1.00 35.32 312 HIS C CA 1
ATOM 1407 C C . HIS C 1 30 ? -4.411 19.327 15.455 1.00 29.14 312 HIS C C 1
ATOM 1408 O O . HIS C 1 30 ? -3.929 18.246 15.243 1.00 29.55 312 HIS C O 1
ATOM 1410 N N . TYR C 1 31 ? -4.192 20.017 16.590 1.00 27.36 313 TYR C N 1
ATOM 1411 C CA . TYR C 1 31 ? -3.767 19.234 17.782 1.00 27.35 313 TYR C CA 1
ATOM 1412 C C . TYR C 1 31 ? -4.393 19.605 19.158 1.00 28.58 313 TYR C C 1
ATOM 1413 O O . TYR C 1 31 ? -4.842 20.731 19.368 1.00 29.93 313 TYR C O 1
ATOM 1422 N N . ARG C 1 32 ? -4.467 18.643 20.105 1.00 29.10 314 ARG C N 1
ATOM 1423 C CA . ARG C 1 32 ? -5.041 18.969 21.418 1.00 26.43 314 ARG C CA 1
ATOM 1424 C C . ARG C 1 32 ? -3.974 19.483 22.364 1.00 25.38 314 ARG C C 1
ATOM 1425 O O . ARG C 1 32 ? -4.048 20.607 22.899 1.00 24.81 314 ARG C O 1
ATOM 1433 N N . ASP C 1 33 ? -2.962 18.694 22.634 1.00 19.94 315 ASP C N 1
ATOM 1434 C CA . ASP C 1 33 ? -1.923 19.221 23.485 1.00 22.84 315 ASP C CA 1
ATOM 1435 C C . ASP C 1 33 ? -0.565 18.731 23.003 1.00 22.58 315 ASP C C 1
ATOM 1436 O O . ASP C 1 33 ? -0.473 17.856 22.153 1.00 21.51 315 ASP C O 1
ATOM 1441 N N . ILE C 1 34 ? 0.489 19.395 23.463 1.00 21.54 316 ILE C N 1
ATOM 1442 C CA . ILE C 1 34 ? 1.778 18.974 23.043 1.00 20.13 316 ILE C CA 1
ATOM 1443 C C . ILE C 1 34 ? 2.675 19.008 24.219 1.00 17.39 316 ILE C C 1
ATOM 1444 O O . ILE C 1 34 ? 2.567 19.915 25.069 1.00 17.78 316 ILE C O 1
ATOM 1449 N N . SER C 1 35 ? 3.563 18.023 24.300 1.00 14.95 317 SER C N 1
ATOM 1450 C CA . SER C 1 35 ? 4.470 17.942 25.446 1.00 19.95 317 SER C CA 1
ATOM 1451 C C . SER C 1 35 ? 5.735 18.851 25.426 1.00 18.73 317 SER C C 1
ATOM 1452 O O . SER C 1 35 ? 5.919 19.619 24.488 1.00 21.12 317 SER C O 1
ATOM 1455 N N . SER C 1 36 ? 6.506 18.805 26.518 1.00 16.30 318 SER C N 1
ATOM 1456 C CA . SER C 1 36 ? 7.812 19.444 26.561 1.00 20.07 318 SER C CA 1
ATOM 1457 C C . SER C 1 36 ? 8.706 18.388 25.921 1.00 20.22 318 SER C C 1
ATOM 1458 O O . SER C 1 36 ? 8.308 17.232 25.727 1.00 18.33 318 SER C O 1
ATOM 1461 N N . THR C 1 37 ? 9.916 18.733 25.503 1.00 19.51 319 THR C N 1
ATOM 1462 C CA . THR C 1 37 ? 10.797 17.667 24.940 1.00 22.21 319 THR C CA 1
ATOM 1463 C C . THR C 1 37 ? 11.324 16.726 26.017 1.00 19.85 319 THR C C 1
ATOM 1464 O O . THR C 1 37 ? 11.796 17.164 27.055 1.00 19.24 319 THR C O 1
ATOM 1468 N N . TRP C 1 38 ? 11.184 15.390 25.824 1.00 19.48 320 TRP C N 1
ATOM 1469 C CA . TRP C 1 38 ? 11.648 14.503 26.860 1.00 19.76 320 TRP C CA 1
ATOM 1470 C C . TRP C 1 38 ? 12.488 13.334 26.314 1.00 20.39 320 TRP C C 1
ATOM 1471 O O . TRP C 1 38 ? 12.748 13.238 25.122 1.00 22.12 320 TRP C O 1
ATOM 1482 N N . HIS C 1 39 ? 12.913 12.421 27.172 1.00 19.63 321 HIS C N 1
ATOM 1483 C CA . HIS C 1 39 ? 13.650 11.282 26.637 1.00 18.89 321 HIS C CA 1
ATOM 1484 C C . HIS C 1 39 ? 13.522 10.082 27.620 1.00 19.67 321 HIS C C 1
ATOM 1485 O O . HIS C 1 39 ? 13.090 10.208 28.760 1.00 20.50 321 HIS C O 1
ATOM 1492 N N . TRP C 1 40 ? 13.881 8.885 27.143 1.00 23.85 322 TRP C N 1
ATOM 1493 C CA . TRP C 1 40 ? 13.856 7.696 27.990 1.00 21.48 322 TRP C CA 1
ATOM 1494 C C . TRP C 1 40 ? 15.160 7.779 28.732 1.00 28.32 322 TRP C C 1
ATOM 1495 O O . TRP C 1 40 ? 16.094 8.430 28.253 1.00 28.94 322 TRP C O 1
ATOM 1506 N N . THR C 1 41 ? 15.201 7.225 29.948 1.00 30.12 323 THR C N 1
ATOM 1507 C CA . THR C 1 41 ? 16.404 7.173 30.784 1.00 34.74 323 THR C CA 1
ATOM 1508 C C . THR C 1 41 ? 17.128 5.920 30.297 1.00 34.72 323 THR C C 1
ATOM 1509 O O . THR C 1 41 ? 18.255 6.012 29.819 1.00 38.72 323 THR C O 1
ATOM 1513 N N . THR C 1 48 ? 19.125 13.534 21.332 1.00 41.67 330 THR C N 1
ATOM 1514 C CA . THR C 1 48 ? 17.979 12.678 20.933 1.00 39.42 330 THR C CA 1
ATOM 1515 C C . THR C 1 48 ? 16.810 12.894 21.926 1.00 36.45 330 THR C C 1
ATOM 1516 O O . THR C 1 48 ? 16.945 12.574 23.103 1.00 37.12 330 THR C O 1
ATOM 1520 N N . GLY C 1 49 ? 15.705 13.453 21.449 1.00 29.14 331 GLY C N 1
ATOM 1521 C CA . GLY C 1 49 ? 14.564 13.709 22.309 1.00 25.76 331 GLY C CA 1
ATOM 1522 C C . GLY C 1 49 ? 13.295 13.164 21.684 1.00 21.94 331 GLY C C 1
ATOM 1523 O O . GLY C 1 49 ? 13.316 12.522 20.654 1.00 21.56 331 GLY C O 1
ATOM 1524 N N . ILE C 1 50 ? 12.181 13.460 22.307 1.00 20.93 332 ILE C N 1
ATOM 1525 C CA . ILE C 1 50 ? 10.876 13.029 21.883 1.00 18.74 332 ILE C CA 1
ATOM 1526 C C . ILE C 1 50 ? 9.907 14.148 22.246 1.00 19.52 332 ILE C C 1
ATOM 1527 O O . ILE C 1 50 ? 10.067 14.822 23.298 1.00 20.93 332 ILE C O 1
ATOM 1532 N N . LEU C 1 51 ? 8.943 14.404 21.370 1.00 19.58 333 LEU C N 1
ATOM 1533 C CA . LEU C 1 51 ? 7.882 15.386 21.616 1.00 19.52 333 LEU C CA 1
ATOM 1534 C C . LEU C 1 51 ? 6.634 14.527 21.402 1.00 20.83 333 LEU C C 1
ATOM 1535 O O . LEU C 1 51 ? 6.542 13.859 20.348 1.00 24.30 333 LEU C O 1
ATOM 1540 N N . THR C 1 52 ? 5.685 14.553 22.328 1.00 18.28 334 THR C N 1
ATOM 1541 C CA . THR C 1 52 ? 4.450 13.808 22.162 1.00 18.15 334 THR C CA 1
ATOM 1542 C C . THR C 1 52 ? 3.323 14.777 21.837 1.00 19.26 334 THR C C 1
ATOM 1543 O O . THR C 1 52 ? 3.196 15.795 22.537 1.00 16.16 334 THR C O 1
ATOM 1547 N N . VAL C 1 53 ? 2.523 14.500 20.783 1.00 15.91 335 VAL C N 1
ATOM 1548 C CA . VAL C 1 53 ? 1.428 15.343 20.466 1.00 15.60 335 VAL C CA 1
ATOM 1549 C C . VAL C 1 53 ? 0.150 14.511 20.607 1.00 18.38 335 VAL C C 1
ATOM 1550 O O . VAL C 1 53 ? 0.069 13.380 20.076 1.00 21.87 335 VAL C O 1
ATOM 1554 N N . THR C 1 54 ? -0.842 15.100 21.251 1.00 17.56 336 THR C N 1
ATOM 1555 C CA . THR C 1 54 ? -2.137 14.400 21.445 1.00 17.96 336 THR C CA 1
ATOM 1556 C C . THR C 1 54 ? -3.238 15.110 20.630 1.00 19.09 336 THR C C 1
ATOM 1557 O O . THR C 1 54 ? -3.162 16.328 20.277 1.00 19.03 336 THR C O 1
ATOM 1561 N N . TYR C 1 55 ? -4.269 14.324 20.368 1.00 19.38 337 TYR C N 1
ATOM 1562 C CA . TYR C 1 55 ? -5.429 14.746 19.551 1.00 22.14 337 TYR C CA 1
ATOM 1563 C C . TYR C 1 55 ? -6.781 14.371 20.187 1.00 24.53 337 TYR C C 1
ATOM 1564 O O . TYR C 1 55 ? -6.864 13.426 21.017 1.00 23.95 337 TYR C O 1
ATOM 1573 N N . HIS C 1 56 ? -7.837 15.045 19.754 1.00 27.44 338 HIS C N 1
ATOM 1574 C CA . HIS C 1 56 ? -9.146 14.716 20.319 1.00 31.53 338 HIS C CA 1
ATOM 1575 C C . HIS C 1 56 ? -9.831 13.622 19.495 1.00 31.57 338 HIS C C 1
ATOM 1576 O O . HIS C 1 56 ? -10.955 13.183 19.811 1.00 33.17 338 HIS C O 1
ATOM 1583 N N . SER C 1 57 ? -9.178 13.181 18.436 1.00 30.42 339 SER C N 1
ATOM 1584 C CA . SER C 1 57 ? -9.703 12.118 17.592 1.00 30.69 339 SER C CA 1
ATOM 1585 C C . SER C 1 57 ? -8.656 11.724 16.550 1.00 30.68 339 SER C C 1
ATOM 1586 O O . SER C 1 57 ? -7.772 12.505 16.226 1.00 28.54 339 SER C O 1
ATOM 1589 N N . GLU C 1 58 ? -8.786 10.530 15.981 1.00 31.03 340 GLU C N 1
ATOM 1590 C CA . GLU C 1 58 ? -7.839 10.089 14.933 1.00 31.84 340 GLU C CA 1
ATOM 1591 C C . GLU C 1 58 ? -7.977 10.970 13.650 1.00 30.14 340 GLU C C 1
ATOM 1592 O O . GLU C 1 58 ? -7.068 11.170 12.886 1.00 24.23 340 GLU C O 1
ATOM 1598 N N . THR C 1 59 ? -9.132 11.555 13.482 1.00 30.32 341 THR C N 1
ATOM 1599 C CA . THR C 1 59 ? -9.387 12.430 12.387 1.00 30.15 341 THR C CA 1
ATOM 1600 C C . THR C 1 59 ? -8.532 13.657 12.465 1.00 28.96 341 THR C C 1
ATOM 1601 O O . THR C 1 59 ? -7.931 14.025 11.450 1.00 29.84 341 THR C O 1
ATOM 1605 N N . GLN C 1 60 ? -8.500 14.306 13.634 1.00 28.27 342 GLN C N 1
ATOM 1606 C CA . GLN C 1 60 ? -7.688 15.531 13.816 1.00 25.98 342 GLN C CA 1
ATOM 1607 C C . GLN C 1 60 ? -6.199 15.194 13.550 1.00 26.37 342 GLN C C 1
ATOM 1608 O O . GLN C 1 60 ? -5.457 15.939 12.840 1.00 26.24 342 GLN C O 1
ATOM 1614 N N . ARG C 1 61 ? -5.739 14.071 14.122 1.00 25.14 343 ARG C N 1
ATOM 1615 C CA . ARG C 1 61 ? -4.310 13.610 13.922 1.00 21.94 343 ARG C CA 1
ATOM 1616 C C . ARG C 1 61 ? -3.969 13.373 12.399 1.00 25.27 343 ARG C C 1
ATOM 1617 O O . ARG C 1 61 ? -2.894 13.699 11.929 1.00 18.41 343 ARG C O 1
ATOM 1625 N N . THR C 1 62 ? -4.905 12.763 11.649 1.00 25.10 344 THR C N 1
ATOM 1626 C CA . THR C 1 62 ? -4.698 12.533 10.217 1.00 27.16 344 THR C CA 1
ATOM 1627 C C . THR C 1 62 ? -4.605 13.922 9.481 1.00 27.68 344 THR C C 1
ATOM 1628 O O . THR C 1 62 ? -3.745 14.153 8.604 1.00 27.65 344 THR C O 1
ATOM 1632 N N . LYS C 1 63 ? -5.473 14.841 9.848 1.00 27.12 345 LYS C N 1
ATOM 1633 C CA . LYS C 1 63 ? -5.406 16.191 9.269 1.00 29.27 345 LYS C CA 1
ATOM 1634 C C . LYS C 1 63 ? -4.070 16.891 9.654 1.00 28.55 345 LYS C C 1
ATOM 1635 O O . LYS C 1 63 ? -3.549 17.657 8.875 1.00 28.51 345 LYS C O 1
ATOM 1641 N N . PHE C 1 64 ? -3.538 16.617 10.861 1.00 26.98 346 PHE C N 1
ATOM 1642 C CA . PHE C 1 64 ? -2.283 17.177 11.349 1.00 22.66 346 PHE C CA 1
ATOM 1643 C C . PHE C 1 64 ? -1.148 16.542 10.570 1.00 22.18 346 PHE C C 1
ATOM 1644 O O . PHE C 1 64 ? -0.272 17.248 10.059 1.00 23.41 346 PHE C O 1
ATOM 1652 N N . LEU C 1 65 ? -1.219 15.245 10.369 1.00 23.56 347 LEU C N 1
ATOM 1653 C CA . LEU C 1 65 ? -0.210 14.551 9.617 1.00 25.94 347 LEU C CA 1
ATOM 1654 C C . LEU C 1 65 ? -0.180 15.016 8.128 1.00 28.49 347 LEU C C 1
ATOM 1655 O O . LEU C 1 65 ? 0.877 14.964 7.446 1.00 24.72 347 LEU C O 1
ATOM 1660 N N . ASN C 1 66 ? -1.321 15.472 7.649 1.00 31.66 348 ASN C N 1
ATOM 1661 C CA . ASN C 1 66 ? -1.365 15.881 6.256 1.00 34.21 348 ASN C CA 1
ATOM 1662 C C . ASN C 1 66 ? -0.974 17.334 6.026 1.00 34.85 348 ASN C C 1
ATOM 1663 O O . ASN C 1 66 ? -0.357 17.671 5.014 1.00 38.30 348 ASN C O 1
ATOM 1668 N N . THR C 1 67 ? -1.274 18.193 6.973 1.00 32.60 349 THR C N 1
ATOM 1669 C CA . THR C 1 67 ? -1.054 19.593 6.694 1.00 31.15 349 THR C CA 1
ATOM 1670 C C . THR C 1 67 ? 0.029 20.311 7.480 1.00 30.84 349 THR C C 1
ATOM 1671 O O . THR C 1 67 ? 0.330 21.463 7.159 1.00 29.72 349 THR C O 1
ATOM 1675 N N . VAL C 1 68 ? 0.657 19.655 8.461 1.00 25.64 350 VAL C N 1
ATOM 1676 C CA . VAL C 1 68 ? 1.679 20.372 9.238 1.00 27.43 350 VAL C CA 1
ATOM 1677 C C . VAL C 1 68 ? 3.038 20.033 8.789 1.00 23.53 350 VAL C C 1
ATOM 1678 O O . VAL C 1 68 ? 3.339 18.857 8.553 1.00 25.22 350 VAL C O 1
ATOM 1682 N N . ALA C 1 69 ? 3.889 21.031 8.623 1.00 22.38 351 ALA C N 1
ATOM 1683 C CA . ALA C 1 69 ? 5.227 20.683 8.089 1.00 24.35 351 ALA C CA 1
ATOM 1684 C C . ALA C 1 69 ? 6.019 20.118 9.182 1.00 23.67 351 ALA C C 1
ATOM 1685 O O . ALA C 1 69 ? 6.062 20.741 10.255 1.00 27.30 351 ALA C O 1
ATOM 1687 N N . ILE C 1 70 ? 6.701 19.025 8.915 1.00 23.70 352 ILE C N 1
ATOM 1688 C CA . ILE C 1 70 ? 7.577 18.357 9.871 1.00 25.11 352 ILE C CA 1
ATOM 1689 C C . ILE C 1 70 ? 8.890 18.135 9.184 1.00 26.70 352 ILE C C 1
ATOM 1690 O O . ILE C 1 70 ? 8.900 17.576 8.129 1.00 25.65 352 ILE C O 1
ATOM 1695 N N . PRO C 1 71 ? 10.016 18.535 9.804 1.00 29.85 353 PRO C N 1
ATOM 1696 C CA . PRO C 1 71 ? 11.376 18.357 9.264 1.00 27.77 353 PRO C CA 1
ATOM 1697 C C . PRO C 1 71 ? 11.602 16.927 8.898 1.00 33.36 353 PRO C C 1
ATOM 1698 O O . PRO C 1 71 ? 11.207 16.028 9.716 1.00 29.16 353 PRO C O 1
ATOM 1702 N N . ASP C 1 72 ? 12.312 16.665 7.770 1.00 32.85 354 ASP C N 1
ATOM 1703 C CA . ASP C 1 72 ? 12.573 15.268 7.357 1.00 34.87 354 ASP C CA 1
ATOM 1704 C C . ASP C 1 72 ? 13.542 14.624 8.338 1.00 34.00 354 ASP C C 1
ATOM 1705 O O . ASP C 1 72 ? 13.663 13.383 8.441 1.00 33.98 354 ASP C O 1
ATOM 1710 N N . SER C 1 73 ? 14.226 15.437 9.096 1.00 32.30 355 SER C N 1
ATOM 1711 C CA . SER C 1 73 ? 15.181 14.801 10.015 1.00 34.37 355 SER C CA 1
ATOM 1712 C C . SER C 1 73 ? 14.494 14.211 11.297 1.00 34.16 355 SER C C 1
ATOM 1713 O O . SER C 1 73 ? 15.102 13.451 12.053 1.00 34.82 355 SER C O 1
ATOM 1716 N N . VAL C 1 74 ? 13.264 14.652 11.539 1.00 30.55 356 VAL C N 1
ATOM 1717 C CA . VAL C 1 74 ? 12.447 14.236 12.694 1.00 28.44 356 VAL C CA 1
ATOM 1718 C C . VAL C 1 74 ? 11.541 13.044 12.312 1.00 29.20 356 VAL C C 1
ATOM 1719 O O . VAL C 1 74 ? 10.759 13.142 11.386 1.00 27.24 356 VAL C O 1
ATOM 1723 N N . GLN C 1 75 ? 11.652 11.952 13.048 1.00 26.05 357 GLN C N 1
ATOM 1724 C CA . GLN C 1 75 ? 10.870 10.748 12.823 1.00 29.72 357 GLN C CA 1
ATOM 1725 C C . GLN C 1 75 ? 9.424 10.844 13.386 1.00 27.72 357 GLN C C 1
ATOM 1726 O O . GLN C 1 75 ? 9.231 11.275 14.485 1.00 26.08 357 GLN C O 1
ATOM 1732 N N . ILE C 1 76 ? 8.436 10.458 12.596 1.00 28.60 358 ILE C N 1
ATOM 1733 C CA . ILE C 1 76 ? 7.015 10.530 13.005 1.00 30.38 358 ILE C CA 1
ATOM 1734 C C . ILE C 1 76 ? 6.544 9.135 13.344 1.00 29.29 358 ILE C C 1
ATOM 1735 O O . ILE C 1 76 ? 6.555 8.214 12.483 1.00 29.32 358 ILE C O 1
ATOM 1740 N N . LEU C 1 77 ? 6.172 8.928 14.599 1.00 26.87 359 LEU C N 1
ATOM 1741 C CA . LEU C 1 77 ? 5.723 7.629 15.022 1.00 23.78 359 LEU C CA 1
ATOM 1742 C C . LEU C 1 77 ? 4.329 7.806 15.468 1.00 22.34 359 LEU C C 1
ATOM 1743 O O . LEU C 1 77 ? 4.059 8.533 16.395 1.00 21.21 359 LEU C O 1
ATOM 1748 N N . VAL C 1 78 ? 3.421 7.089 14.838 1.00 21.79 360 VAL C N 1
ATOM 1749 C CA . VAL C 1 78 ? 2.031 7.235 15.166 1.00 21.88 360 VAL C CA 1
ATOM 1750 C C . VAL C 1 78 ? 1.713 6.181 16.240 1.00 21.55 360 VAL C C 1
ATOM 1751 O O . VAL C 1 78 ? 2.301 5.078 16.227 1.00 20.83 360 VAL C O 1
ATOM 1755 N N . GLY C 1 79 ? 0.875 6.547 17.206 1.00 19.76 361 GLY C N 1
ATOM 1756 C CA . GLY C 1 79 ? 0.539 5.579 18.229 1.00 19.91 361 GLY C CA 1
ATOM 1757 C C . GLY C 1 79 ? -0.585 6.011 19.188 1.00 14.72 361 GLY C C 1
ATOM 1758 O O . GLY C 1 79 ? -1.431 6.843 18.875 1.00 18.57 361 GLY C O 1
ATOM 1759 N N . TYR C 1 80 ? -0.629 5.368 20.347 1.00 15.28 362 TYR C N 1
ATOM 1760 C CA . TYR C 1 80 ? -1.662 5.703 21.310 1.00 14.87 362 TYR C CA 1
ATOM 1761 C C . TYR C 1 80 ? -1.110 5.623 22.723 1.00 15.65 362 TYR C C 1
ATOM 1762 O O . TYR C 1 80 ? -0.106 4.927 22.957 1.00 17.84 362 TYR C O 1
ATOM 1771 N N . MET C 1 81 ? -1.811 6.254 23.650 1.00 13.66 363 MET C N 1
ATOM 1772 C CA . MET C 1 81 ? -1.412 6.013 25.015 1.00 18.27 363 MET C CA 1
ATOM 1773 C C . MET C 1 81 ? -2.505 6.373 25.982 1.00 16.08 363 MET C C 1
ATOM 1774 O O . MET C 1 81 ? -3.313 7.267 25.752 1.00 13.22 363 MET C O 1
ATOM 1779 N N . THR C 1 82 ? -2.563 5.642 27.090 1.00 16.70 364 THR C N 1
ATOM 1780 C CA . THR C 1 82 ? -3.602 5.960 28.086 1.00 19.89 364 THR C CA 1
ATOM 1781 C C . THR C 1 82 ? -3.352 7.321 28.709 1.00 20.76 364 THR C C 1
ATOM 1782 O O . THR C 1 82 ? -2.213 7.625 29.131 1.00 17.18 364 THR C O 1
ATOM 1786 N N . MET C 1 83 ? -4.404 8.093 28.828 1.00 17.30 365 MET C N 1
ATOM 1787 C CA . MET C 1 83 ? -4.248 9.360 29.494 1.00 25.47 365 MET C CA 1
ATOM 1788 C C . MET C 1 83 ? -5.618 9.789 30.103 1.00 28.42 365 MET C C 1
ATOM 1789 O O . MET C 1 83 ? -5.617 10.763 30.890 1.00 26.70 365 MET C O 1
ATOM 1795 N N . SER D 1 2 ? 3.547 0.381 18.253 1.00 46.18 284 SER D N 1
ATOM 1796 C CA . SER D 1 2 ? 3.426 -1.036 17.865 1.00 39.87 284 SER D CA 1
ATOM 1797 C C . SER D 1 2 ? 2.971 -1.937 18.999 1.00 35.83 284 SER D C 1
ATOM 1798 O O . SER D 1 2 ? 1.779 -2.177 19.141 1.00 34.01 284 SER D O 1
ATOM 1801 N N . HIS D 1 3 ? 3.891 -2.437 19.796 1.00 31.75 285 HIS D N 1
ATOM 1802 C CA . HIS D 1 3 ? 3.500 -3.352 2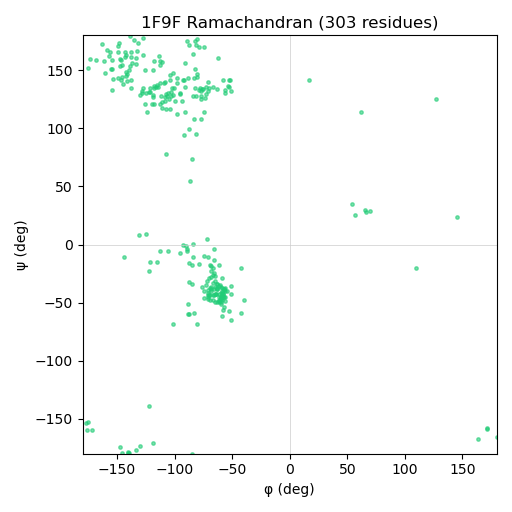0.863 1.00 31.14 285 HIS D CA 1
ATOM 1803 C C . HIS D 1 3 ? 2.790 -2.574 21.991 1.00 28.21 285 HIS D C 1
ATOM 1804 O O . HIS D 1 3 ? 3.220 -1.478 22.384 1.00 21.80 285 HIS D O 1
ATOM 1811 N N . MET D 1 4 ? 1.678 -3.134 22.490 1.00 25.39 286 MET D N 1
ATOM 1812 C CA . MET D 1 4 ? 0.912 -2.459 23.568 1.00 24.48 286 MET D CA 1
ATOM 1813 C C . MET D 1 4 ? 1.736 -2.746 24.810 1.00 24.51 286 MET D C 1
ATOM 1814 O O . MET D 1 4 ? 1.825 -3.860 25.274 1.00 28.35 286 MET D O 1
ATOM 1819 N N . THR D 1 5 ? 2.393 -1.730 25.312 1.00 21.00 287 THR D N 1
ATOM 1820 C CA . THR D 1 5 ? 3.244 -1.908 26.452 1.00 20.46 287 THR D CA 1
ATOM 1821 C C . THR D 1 5 ? 2.568 -1.385 27.724 1.00 17.15 287 THR D C 1
ATOM 1822 O O . THR D 1 5 ? 2.118 -0.234 27.763 1.00 16.49 287 THR D O 1
ATOM 1826 N N . PRO D 1 6 ? 2.578 -2.215 28.777 1.00 18.00 288 PRO D N 1
ATOM 1827 C CA . PRO D 1 6 ? 2.018 -1.868 30.063 1.00 18.78 288 PRO D CA 1
ATOM 1828 C C . PRO D 1 6 ? 2.838 -0.655 30.602 1.00 15.68 288 PRO D C 1
ATOM 1829 O O . PRO D 1 6 ? 4.077 -0.646 30.556 1.00 14.96 288 PRO D O 1
ATOM 1833 N N . ILE D 1 7 ? 2.137 0.376 31.102 1.00 15.76 289 ILE D N 1
ATOM 1834 C CA . ILE D 1 7 ? 2.871 1.484 31.747 1.00 14.79 289 ILE D CA 1
ATOM 1835 C C . ILE D 1 7 ? 2.127 1.972 33.028 1.00 11.15 289 ILE D C 1
ATOM 1836 O O . ILE D 1 7 ? 1.076 1.470 33.405 1.00 14.95 289 ILE D O 1
ATOM 1841 N N . ILE D 1 8 ? 2.741 2.980 33.634 1.00 14.50 290 ILE D N 1
ATOM 1842 C CA . ILE D 1 8 ? 2.084 3.797 34.670 1.00 15.23 290 ILE D CA 1
ATOM 1843 C C . ILE D 1 8 ? 2.574 5.208 34.402 1.00 15.83 290 ILE D C 1
ATOM 1844 O O . ILE D 1 8 ? 3.728 5.378 33.973 1.00 16.11 290 ILE D O 1
ATOM 1849 N N . HIS D 1 9 ? 1.715 6.199 34.666 1.00 15.89 291 HIS D N 1
ATOM 1850 C CA . HIS D 1 9 ? 2.158 7.582 34.615 1.00 17.28 291 HIS D CA 1
ATOM 1851 C C . HIS D 1 9 ? 2.175 8.002 36.104 1.00 15.30 291 HIS D C 1
ATOM 1852 O O . HIS D 1 9 ? 1.144 7.765 36.790 1.00 15.33 291 HIS D O 1
ATOM 1859 N N . LEU D 1 10 ? 3.286 8.540 36.590 1.00 14.37 292 LEU D N 1
ATOM 1860 C CA . LEU D 1 10 ? 3.375 9.058 37.990 1.00 15.91 292 LEU D CA 1
ATOM 1861 C C . LEU D 1 10 ? 3.187 10.552 37.818 1.00 18.98 292 LEU D C 1
ATOM 1862 O O . LEU D 1 10 ? 3.982 11.158 37.041 1.00 16.47 292 LEU D O 1
ATOM 1867 N N . LYS D 1 11 ? 2.192 11.155 38.484 1.00 15.97 293 LYS D N 1
ATOM 1868 C CA . LYS D 1 11 ? 1.939 12.607 38.269 1.00 17.42 293 LYS D CA 1
ATOM 1869 C C . LYS D 1 11 ? 1.883 13.416 39.529 1.00 18.36 293 LYS D C 1
ATOM 1870 O O . LYS D 1 11 ? 1.280 12.975 40.495 1.00 16.29 293 LYS D O 1
ATOM 1876 N N . GLY D 1 12 ? 2.566 14.579 39.515 1.00 19.41 294 GLY D N 1
ATOM 1877 C CA . GLY D 1 12 ? 2.502 15.452 40.678 1.00 19.30 294 GLY D CA 1
ATOM 1878 C C . GLY D 1 12 ? 3.510 16.573 40.530 1.00 17.29 294 GLY D C 1
ATOM 1879 O O . GLY D 1 12 ? 3.899 17.016 39.426 1.00 17.96 294 GLY D O 1
ATOM 1880 N N . ASP D 1 13 ? 3.838 17.132 41.640 1.00 19.37 295 ASP D N 1
ATOM 1881 C CA . ASP D 1 13 ? 4.809 18.271 41.668 1.00 22.00 295 ASP D CA 1
ATOM 1882 C C . ASP D 1 13 ? 6.096 17.869 40.931 1.00 23.79 295 ASP D C 1
ATOM 1883 O O . ASP D 1 13 ? 6.693 16.771 41.159 1.00 22.19 295 ASP D O 1
ATOM 1888 N N . ARG D 1 14 ? 6.615 18.764 40.084 1.00 25.78 296 ARG D N 1
ATOM 1889 C CA . ARG D 1 14 ? 7.848 18.408 39.322 1.00 27.51 296 ARG D CA 1
ATOM 1890 C C . ARG D 1 14 ? 9.033 18.005 40.218 1.00 27.42 296 ARG D C 1
ATOM 1891 O O . ARG D 1 14 ? 9.809 17.124 39.896 1.00 26.62 296 ARG D O 1
ATOM 1899 N N . ASN D 1 15 ? 9.166 18.693 41.329 1.00 27.51 297 ASN D N 1
ATOM 1900 C CA . ASN D 1 15 ? 10.240 18.432 42.224 1.00 29.40 297 ASN D CA 1
ATOM 1901 C C . ASN D 1 15 ? 10.188 17.100 42.849 1.00 25.92 297 ASN D C 1
ATOM 1902 O O . ASN D 1 15 ? 11.196 16.393 42.903 1.00 27.03 297 ASN D O 1
ATOM 1907 N N . SER D 1 16 ? 8.997 16.731 43.272 1.00 23.76 298 SER D N 1
ATOM 1908 C CA . SER D 1 16 ? 8.807 15.411 43.881 1.00 22.24 298 SER D CA 1
ATOM 1909 C C . SER D 1 16 ? 9.102 14.333 42.872 1.00 17.16 298 SER D C 1
ATOM 1910 O O . SER D 1 16 ? 9.587 13.206 43.216 1.00 19.63 298 SER D O 1
ATOM 1913 N N . LEU D 1 17 ? 8.717 14.603 41.618 1.00 19.68 299 LEU D N 1
ATOM 1914 C CA . LEU D 1 17 ? 8.983 13.601 40.559 1.00 19.76 299 LEU D CA 1
ATOM 1915 C C . LEU D 1 17 ? 10.453 13.478 40.241 1.00 20.71 299 LEU D C 1
ATOM 1916 O O . LEU D 1 17 ? 10.939 12.412 39.946 1.00 20.18 299 LEU D O 1
ATOM 1921 N N . LYS D 1 18 ? 11.183 14.598 40.257 1.00 23.53 300 LYS D N 1
ATOM 1922 C CA . LYS D 1 18 ? 12.600 14.504 40.015 1.00 24.21 300 LYS D CA 1
ATOM 1923 C C . LYS D 1 18 ? 13.242 13.680 41.109 1.00 24.13 300 LYS D C 1
ATOM 1924 O O . LYS D 1 18 ? 14.183 12.894 40.876 1.00 28.13 300 LYS D O 1
ATOM 1930 N N . CYS D 1 19 ? 12.779 13.854 42.328 1.00 25.20 301 CYS D N 1
ATOM 1931 C CA . CYS D 1 19 ? 13.353 13.089 43.440 1.00 26.56 301 CYS D CA 1
ATOM 1932 C C . CYS D 1 19 ? 13.041 11.651 43.265 1.00 24.08 301 CYS D C 1
ATOM 1933 O O . CYS D 1 19 ? 13.866 10.815 43.500 1.00 20.55 301 CYS D O 1
ATOM 1936 N N . LEU D 1 20 ? 11.758 11.402 42.971 1.00 24.58 302 LEU D N 1
ATOM 1937 C CA . LEU D 1 20 ? 11.213 10.031 42.785 1.00 21.83 302 LEU D CA 1
ATOM 1938 C C . LEU D 1 20 ? 11.958 9.309 41.675 1.00 20.68 302 LEU D C 1
ATOM 1939 O O . LEU D 1 20 ? 12.387 8.174 41.815 1.00 20.52 302 LEU D O 1
ATOM 1944 N N . ARG D 1 21 ? 12.176 10.027 40.562 1.00 23.40 303 ARG D N 1
ATOM 1945 C CA . ARG D 1 21 ? 12.910 9.407 39.431 1.00 22.61 303 ARG D CA 1
ATOM 1946 C C . ARG D 1 21 ? 14.286 8.995 39.882 1.00 24.33 303 ARG D C 1
ATOM 1947 O O . ARG D 1 21 ? 14.796 7.872 39.569 1.00 24.30 303 ARG D O 1
ATOM 1955 N N . TYR D 1 22 ? 14.931 9.906 40.584 1.00 22.32 304 TYR D N 1
ATOM 1956 C CA . TYR D 1 22 ? 16.333 9.610 41.067 1.00 23.34 304 TYR D CA 1
ATOM 1957 C C . TYR D 1 22 ? 16.281 8.345 41.978 1.00 21.84 304 TYR D C 1
ATOM 1958 O O . TYR D 1 22 ? 17.129 7.457 41.914 1.00 21.34 304 TYR D O 1
ATOM 1967 N N . ARG D 1 23 ? 15.303 8.304 42.871 1.00 24.01 305 ARG D N 1
ATOM 1968 C CA . ARG D 1 23 ? 15.194 7.151 43.785 1.00 28.81 305 ARG D CA 1
ATOM 1969 C C . ARG D 1 23 ? 14.932 5.880 42.966 1.00 31.11 305 ARG D C 1
ATOM 1970 O O . ARG D 1 23 ? 15.611 4.848 43.113 1.00 31.67 305 ARG D O 1
ATOM 1978 N N . LEU D 1 24 ? 13.962 5.953 42.081 1.00 28.49 306 LEU D N 1
ATOM 1979 C CA . LEU D 1 24 ? 13.658 4.771 41.260 1.00 30.10 306 LEU D CA 1
ATOM 1980 C C . LEU D 1 24 ? 14.865 4.261 40.468 1.00 30.19 306 LEU D C 1
ATOM 1981 O O . LEU D 1 24 ? 15.084 3.053 40.410 1.00 31.65 306 LEU D O 1
ATOM 1986 N N . ARG D 1 25 ? 15.697 5.138 39.908 1.00 30.19 307 ARG D N 1
ATOM 1987 C CA . ARG D 1 25 ? 16.793 4.645 39.118 1.00 32.99 307 ARG D CA 1
ATOM 1988 C C . ARG D 1 25 ? 17.833 3.928 39.900 1.00 38.06 307 ARG D C 1
ATOM 1989 O O . ARG D 1 25 ? 18.554 3.124 39.343 1.00 40.42 307 ARG D O 1
ATOM 1997 N N . LYS D 1 26 ? 17.918 4.202 41.198 1.00 41.25 308 LYS D N 1
ATOM 1998 C CA . LYS D 1 26 ? 18.933 3.570 42.039 1.00 46.05 308 LYS D CA 1
ATOM 1999 C C . LYS D 1 26 ? 18.702 2.103 42.011 1.00 48.95 308 LYS D C 1
ATOM 2000 O O . LYS D 1 26 ? 19.637 1.327 41.872 1.00 50.62 308 LYS D O 1
ATOM 2002 N N . HIS D 1 27 ? 17.443 1.708 42.106 1.00 50.69 309 HIS D N 1
ATOM 2003 C CA . HIS D 1 27 ? 17.125 0.313 42.111 1.00 52.22 309 HIS D CA 1
ATOM 2004 C C . HIS D 1 27 ? 17.095 -0.114 40.661 1.00 54.59 309 HIS D C 1
ATOM 2005 O O . HIS D 1 27 ? 17.872 -0.997 40.237 1.00 56.77 309 HIS D O 1
ATOM 2007 N N . SER D 1 28 ? 16.222 0.531 39.895 1.00 53.33 310 SER D N 1
ATOM 2008 C CA . SER D 1 28 ? 16.100 0.242 38.467 1.00 50.05 310 SER D CA 1
ATOM 2009 C C . SER D 1 28 ? 15.601 -1.164 38.480 1.00 48.98 310 SER D C 1
ATOM 2010 O O . SER D 1 28 ? 15.832 -1.981 37.552 1.00 47.97 310 SER D O 1
ATOM 2013 N N . ASP D 1 29 ? 14.876 -1.460 39.549 1.00 45.51 311 ASP D N 1
ATOM 2014 C CA . ASP D 1 29 ? 14.333 -2.819 39.631 1.00 43.18 311 ASP D CA 1
ATOM 2015 C C . ASP D 1 29 ? 12.854 -2.888 39.315 1.00 41.19 311 ASP D C 1
ATOM 2016 O O . ASP D 1 29 ? 12.039 -2.031 39.701 1.00 41.27 311 ASP D O 1
ATOM 2018 N N . HIS D 1 30 ? 12.527 -3.949 38.627 1.00 32.51 312 HIS D N 1
ATOM 2019 C CA . HIS D 1 30 ? 11.176 -4.185 38.244 1.00 30.99 312 HIS D CA 1
ATOM 2020 C C . HIS D 1 30 ? 10.590 -3.227 37.279 1.00 24.40 312 HIS D C 1
ATOM 2021 O O . HIS D 1 30 ? 9.375 -3.077 37.303 1.00 21.22 312 HIS D O 1
ATOM 2028 N N . TYR D 1 31 ? 11.420 -2.610 36.421 1.00 19.50 313 TYR D N 1
ATOM 2029 C CA . TYR D 1 31 ? 10.819 -1.849 35.309 1.00 17.80 313 TYR D CA 1
ATOM 2030 C C . TYR D 1 31 ? 11.732 -1.936 34.094 1.00 19.21 313 TYR D C 1
ATOM 2031 O O . TYR D 1 31 ? 12.933 -2.251 34.225 1.00 18.19 313 TYR D O 1
ATOM 2040 N N . ARG D 1 32 ? 11.160 -1.689 32.929 1.00 17.73 314 ARG D N 1
ATOM 2041 C CA . ARG D 1 32 ? 11.923 -1.745 31.703 1.00 17.32 314 ARG D CA 1
ATOM 2042 C C . ARG D 1 32 ? 12.546 -0.356 31.475 1.00 19.30 314 ARG D C 1
ATOM 2043 O O . ARG D 1 32 ? 13.770 -0.226 31.375 1.00 20.76 314 ARG D O 1
ATOM 2051 N N . ASP D 1 33 ? 11.707 0.680 31.362 1.00 17.19 315 ASP D N 1
ATOM 2052 C CA . ASP D 1 33 ? 12.307 2.002 31.214 1.00 19.95 315 ASP D CA 1
ATOM 2053 C C . ASP D 1 33 ? 11.523 3.064 31.933 1.00 19.19 315 ASP D C 1
ATOM 2054 O O . ASP D 1 33 ? 10.397 2.814 32.313 1.00 19.57 315 ASP D O 1
ATOM 2059 N N . ILE D 1 34 ? 12.138 4.258 32.112 1.00 19.32 316 ILE D N 1
ATOM 2060 C CA . ILE D 1 34 ? 11.438 5.336 32.835 1.00 17.54 316 ILE D CA 1
ATOM 2061 C C . ILE D 1 34 ? 11.880 6.621 32.131 1.00 17.74 316 ILE D C 1
ATOM 2062 O O . ILE D 1 34 ? 13.075 6.759 31.751 1.00 17.35 316 ILE D O 1
ATOM 2067 N N . SER D 1 35 ? 10.926 7.513 31.916 1.00 16.27 317 SER D N 1
ATOM 2068 C CA . SER D 1 35 ? 11.216 8.802 31.223 1.00 17.63 317 SER D CA 1
ATOM 2069 C C . SER D 1 35 ? 11.873 9.832 32.122 1.00 18.26 317 SER D C 1
ATOM 2070 O O . SER D 1 35 ? 11.980 9.686 33.355 1.00 17.27 317 SER D O 1
ATOM 2073 N N . SER D 1 36 ? 12.341 10.917 31.484 1.00 17.12 318 SER D N 1
ATOM 2074 C CA . SER D 1 36 ? 12.814 12.043 32.233 1.00 16.97 318 SER D CA 1
ATOM 2075 C C . SER D 1 36 ? 11.431 12.637 32.700 1.00 20.31 318 SER D C 1
ATOM 2076 O O . SER D 1 36 ? 10.408 12.177 32.231 1.00 16.55 318 SER D O 1
ATOM 2079 N N . THR D 1 37 ? 11.389 13.632 33.625 1.00 18.88 319 THR D N 1
ATOM 2080 C CA . THR D 1 37 ? 10.117 14.218 34.066 1.00 16.94 319 THR D CA 1
ATOM 2081 C C . THR D 1 37 ? 9.635 15.154 32.979 1.00 18.45 319 THR D C 1
ATOM 2082 O O . THR D 1 37 ? 10.343 16.050 32.558 1.00 16.83 319 THR D O 1
ATOM 2086 N N . TRP D 1 38 ? 8.421 14.944 32.501 1.00 15.10 320 TRP D N 1
ATOM 2087 C CA . TRP D 1 38 ? 7.942 15.744 31.416 1.00 15.08 320 TRP D CA 1
ATOM 2088 C C . TRP D 1 38 ? 6.617 16.346 31.737 1.00 17.37 320 TRP D C 1
ATOM 2089 O O . TRP D 1 38 ? 6.095 16.066 32.812 1.00 16.54 320 TRP D O 1
ATOM 2100 N N . HIS D 1 39 ? 6.055 17.164 30.834 1.00 16.29 321 HIS D N 1
ATOM 2101 C CA . HIS D 1 39 ? 4.762 17.842 31.125 1.00 17.09 321 HIS D CA 1
ATOM 2102 C C . HIS D 1 39 ? 4.085 18.257 29.831 1.00 19.53 321 HIS D C 1
ATOM 2103 O O . HIS D 1 39 ? 4.701 18.188 28.737 1.00 20.78 321 HIS D O 1
ATOM 2110 N N . TRP D 1 40 ? 2.834 18.623 29.944 1.00 18.26 322 TRP D N 1
ATOM 2111 C CA . TRP D 1 40 ? 2.106 19.105 28.794 1.00 18.76 322 TRP D CA 1
ATOM 2112 C C . TRP D 1 40 ? 2.316 20.629 28.783 1.00 23.50 322 TRP D C 1
ATOM 2113 O O . TRP D 1 40 ? 2.591 21.291 29.809 1.00 17.11 322 TRP D O 1
ATOM 2124 N N . THR D 1 41 ? 2.163 21.159 27.584 1.00 23.24 323 THR D N 1
ATOM 2125 C CA . THR D 1 41 ? 2.334 22.570 27.325 1.00 23.21 323 THR D CA 1
ATOM 2126 C C . THR D 1 41 ? 1.093 23.286 27.848 1.00 26.05 323 THR D C 1
ATOM 2127 O O . THR D 1 41 ? 1.132 24.418 28.370 1.00 27.92 323 THR D O 1
ATOM 2131 N N . GLY D 1 42 ? -0.046 22.673 27.708 1.00 27.60 324 GLY D N 1
ATOM 2132 C CA . GLY D 1 42 ? -1.202 23.393 28.208 1.00 31.05 324 GLY D CA 1
ATOM 2133 C C . GLY D 1 42 ? -1.637 22.871 29.555 1.00 28.68 324 GLY D C 1
ATOM 2134 O O . GLY D 1 42 ? -1.589 23.528 30.624 1.00 29.85 324 GLY D O 1
ATOM 2135 N N . ALA D 1 43 ? -2.127 21.659 29.489 1.00 24.90 325 ALA D N 1
ATOM 2136 C CA . ALA D 1 43 ? -2.554 21.065 30.698 1.00 23.55 325 ALA D CA 1
ATOM 2137 C C . ALA D 1 43 ? -1.461 21.074 31.810 1.00 21.24 325 ALA D C 1
ATOM 2138 O O . ALA D 1 43 ? -0.331 20.789 31.589 1.00 21.15 325 ALA D O 1
ATOM 2140 N N . GLY D 1 44 ? -1.835 21.398 33.038 1.00 20.38 326 GLY D N 1
ATOM 2141 C CA . GLY D 1 44 ? -0.861 21.416 34.134 1.00 20.53 326 GLY D CA 1
ATOM 2142 C C . GLY D 1 44 ? -0.513 22.822 34.667 1.00 24.74 326 GLY D C 1
ATOM 2143 O O . GLY D 1 44 ? -0.031 23.015 35.846 1.00 18.16 326 GLY D O 1
ATOM 2144 N N . ASN D 1 45 ? -0.807 23.790 33.782 1.00 24.65 327 ASN D N 1
ATOM 2145 C CA . ASN D 1 45 ? -0.575 25.227 34.032 1.00 25.21 327 ASN D CA 1
ATOM 2146 C C . ASN D 1 45 ? 0.843 25.434 34.408 1.00 25.26 327 ASN D C 1
ATOM 2147 O O . ASN D 1 45 ? 1.148 26.282 35.270 1.00 26.12 327 ASN D O 1
ATOM 2152 N N . GLU D 1 46 ? 1.711 24.616 33.787 1.00 26.65 328 GLU D N 1
ATOM 2153 C CA . GLU D 1 46 ? 3.170 24.606 34.003 1.00 23.17 328 GLU D CA 1
ATOM 2154 C C . GLU D 1 46 ? 3.617 24.377 35.439 1.00 25.84 328 GLU D C 1
ATOM 2155 O O . GLU D 1 46 ? 4.756 24.757 35.774 1.00 21.40 328 GLU D O 1
ATOM 2161 N N . LYS D 1 47 ? 2.774 23.708 36.255 1.00 17.38 329 LYS D N 1
ATOM 2162 C CA . LYS D 1 47 ? 3.128 23.474 37.651 1.00 21.81 329 LYS D CA 1
ATOM 2163 C C . LYS D 1 47 ? 3.071 21.975 38.028 1.00 22.56 329 LYS D C 1
ATOM 2164 O O . LYS D 1 47 ? 3.109 21.677 39.192 1.00 21.87 329 LYS D O 1
ATOM 2170 N N . THR D 1 48 ? 2.895 21.079 37.039 1.00 18.20 330 THR D N 1
ATOM 2171 C CA . THR D 1 48 ? 2.898 19.620 37.284 1.00 18.93 330 THR D CA 1
ATOM 2172 C C . THR D 1 48 ? 3.922 18.917 36.323 1.00 20.71 330 THR D C 1
ATOM 2173 O O . THR D 1 48 ? 4.400 19.491 35.314 1.00 18.64 330 THR D O 1
ATOM 2177 N N . GLY D 1 49 ? 4.242 17.698 36.711 1.00 18.43 331 GLY D N 1
ATOM 2178 C CA . GLY D 1 49 ? 5.109 16.811 35.960 1.00 17.74 331 GLY D CA 1
ATOM 2179 C C . GLY D 1 49 ? 4.516 15.384 35.830 1.00 18.16 331 GLY D C 1
ATOM 2180 O O . GLY D 1 49 ? 3.505 15.003 36.448 1.00 20.23 331 GLY D O 1
ATOM 2181 N N . ILE D 1 50 ? 5.135 14.622 34.911 1.00 18.35 332 ILE D N 1
ATOM 2182 C CA . ILE D 1 50 ? 4.735 13.281 34.626 1.00 15.12 332 ILE D CA 1
ATOM 2183 C C . ILE D 1 50 ? 6.019 12.473 34.482 1.00 15.85 332 ILE D C 1
ATOM 2184 O O . ILE D 1 50 ? 6.998 12.901 33.805 1.00 15.70 332 ILE D O 1
ATOM 2189 N N . LEU D 1 51 ? 6.018 11.310 35.110 1.00 16.49 333 LEU D N 1
ATOM 2190 C CA . LEU D 1 51 ? 7.104 10.378 34.859 1.00 19.46 333 LEU D CA 1
ATOM 2191 C C . LEU D 1 51 ? 6.383 9.115 34.266 1.00 21.69 333 LEU D C 1
ATOM 2192 O O . LEU D 1 51 ? 5.386 8.646 34.826 1.00 24.07 333 LEU D O 1
ATOM 2197 N N . THR D 1 52 ? 6.851 8.625 33.125 1.00 18.56 334 THR D N 1
ATOM 2198 C CA . THR D 1 52 ? 6.286 7.421 32.505 1.00 18.32 334 THR D CA 1
ATOM 2199 C C . THR D 1 52 ? 7.226 6.254 32.757 1.00 17.05 334 THR D C 1
ATOM 2200 O O . THR D 1 52 ? 8.392 6.332 32.445 1.00 20.33 334 THR D O 1
ATOM 2204 N N . VAL D 1 53 ? 6.714 5.145 33.292 1.00 16.29 335 VAL D N 1
ATOM 2205 C CA . VAL D 1 53 ? 7.537 3.930 33.515 1.00 16.70 335 VAL D CA 1
ATOM 2206 C C . VAL D 1 53 ? 6.905 2.857 32.645 1.00 18.48 335 VAL D C 1
ATOM 2207 O O . VAL D 1 53 ? 5.690 2.735 32.603 1.00 17.65 335 VAL D O 1
ATOM 2211 N N . THR D 1 54 ? 7.722 2.083 31.943 1.00 16.05 336 THR D N 1
ATOM 2212 C CA . THR D 1 54 ? 7.184 1.062 31.060 1.00 17.87 336 THR D CA 1
ATOM 2213 C C . THR D 1 54 ? 7.603 -0.299 31.655 1.00 17.46 336 THR D C 1
ATOM 2214 O O . THR D 1 54 ? 8.546 -0.371 32.475 1.00 15.41 336 THR D O 1
ATOM 2218 N N . TYR D 1 55 ? 6.930 -1.350 31.232 1.00 14.97 337 TYR D N 1
ATOM 2219 C CA . TYR D 1 55 ? 7.336 -2.670 31.803 1.00 16.21 337 TYR D CA 1
ATOM 2220 C C . TYR D 1 55 ? 7.350 -3.714 30.645 1.00 16.75 337 TYR D C 1
ATOM 2221 O O . TYR D 1 55 ? 6.647 -3.478 29.673 1.00 16.92 337 TYR D O 1
ATOM 2230 N N . HIS D 1 56 ? 8.020 -4.866 30.788 1.00 17.67 338 HIS D N 1
ATOM 2231 C CA . HIS D 1 56 ? 7.973 -5.856 29.696 1.00 17.64 338 HIS D CA 1
ATOM 2232 C C . HIS D 1 56 ? 6.767 -6.820 29.905 1.00 17.87 338 HIS D C 1
ATOM 2233 O O . HIS D 1 56 ? 6.529 -7.649 29.083 1.00 16.29 338 HIS D O 1
ATOM 2240 N N . SER D 1 57 ? 6.029 -6.682 31.026 1.00 16.23 339 SER D N 1
ATOM 2241 C CA . SER D 1 57 ? 4.798 -7.482 31.302 1.00 19.34 339 SER D CA 1
ATOM 2242 C C . SER D 1 57 ? 3.904 -6.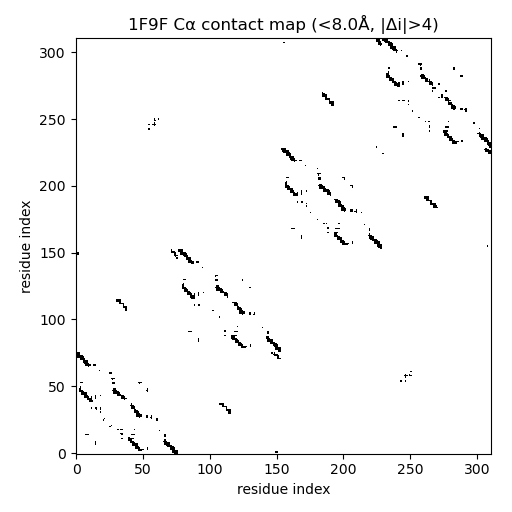856 32.384 1.00 18.85 339 SER D C 1
ATOM 2243 O O . SER D 1 57 ? 4.389 -6.121 33.232 1.00 12.99 339 SER D O 1
ATOM 2246 N N . GLU D 1 58 ? 2.622 -7.218 32.391 1.00 18.52 340 GLU D N 1
ATOM 2247 C CA . GLU D 1 58 ? 1.792 -6.745 33.498 1.00 17.26 340 GLU D CA 1
ATOM 2248 C C . GLU D 1 58 ? 2.246 -7.333 34.857 1.00 17.03 340 GLU D C 1
ATOM 2249 O O . GLU D 1 58 ? 2.105 -6.686 35.907 1.00 19.15 340 GLU D O 1
ATOM 2255 N N . THR D 1 59 ? 2.797 -8.571 34.888 1.00 18.67 341 THR D N 1
ATOM 2256 C CA . THR D 1 59 ? 3.221 -9.081 36.177 1.00 16.35 341 THR D CA 1
ATOM 2257 C C . THR D 1 59 ? 4.455 -8.258 36.714 1.00 16.84 341 THR D C 1
ATOM 2258 O O . THR D 1 59 ? 4.582 -8.039 37.918 1.00 14.69 341 THR D O 1
ATOM 2262 N N . GLN D 1 60 ? 5.354 -7.835 35.822 1.00 14.12 342 GLN D N 1
ATOM 2263 C CA . GLN D 1 60 ? 6.488 -7.014 36.241 1.00 16.22 342 GLN D CA 1
ATOM 2264 C C . GLN D 1 60 ? 5.894 -5.689 36.849 1.00 16.15 342 GLN D C 1
ATOM 2265 O O . GLN D 1 60 ? 6.293 -5.264 37.932 1.00 18.61 342 GLN D O 1
ATOM 2271 N N . ARG D 1 61 ? 4.901 -5.090 36.173 1.00 15.07 343 ARG D N 1
ATOM 2272 C CA . ARG D 1 61 ? 4.277 -3.924 36.724 1.00 16.82 343 ARG D CA 1
ATOM 2273 C C . ARG D 1 61 ? 3.703 -4.145 38.124 1.00 16.78 343 ARG D C 1
ATOM 2274 O O . ARG D 1 61 ? 3.894 -3.305 39.042 1.00 15.43 343 ARG D O 1
ATOM 2282 N N . THR D 1 62 ? 2.947 -5.233 38.274 1.00 16.74 344 THR D N 1
ATOM 2283 C CA . THR D 1 62 ? 2.370 -5.573 39.582 1.00 18.87 344 THR D CA 1
ATOM 2284 C C . THR D 1 62 ? 3.492 -5.721 40.633 1.00 18.58 344 THR D C 1
ATOM 2285 O O . THR D 1 62 ? 3.343 -5.240 41.792 1.00 18.45 344 THR D O 1
ATOM 2289 N N . LYS D 1 63 ? 4.605 -6.384 40.274 1.00 17.78 345 LYS D N 1
ATOM 2290 C CA . LYS D 1 63 ? 5.690 -6.543 41.215 1.00 17.29 345 LYS D CA 1
ATOM 2291 C C . LYS D 1 63 ? 6.357 -5.206 41.610 1.00 17.72 345 LYS D C 1
ATOM 2292 O O . LYS D 1 63 ? 6.724 -4.956 42.790 1.00 16.43 345 LYS D O 1
ATOM 2298 N N . PHE D 1 64 ? 6.442 -4.337 40.622 1.00 14.33 346 PHE D N 1
ATOM 2299 C CA . PHE D 1 64 ? 6.997 -2.925 40.858 1.00 16.72 346 PHE D CA 1
ATOM 2300 C C . PHE D 1 64 ? 6.041 -2.217 41.912 1.00 16.20 346 PHE D C 1
ATOM 2301 O O . PHE D 1 64 ? 6.478 -1.645 42.978 1.00 19.44 346 PHE D O 1
ATOM 2309 N N . LEU D 1 65 ? 4.731 -2.289 41.650 1.00 15.32 347 LEU D N 1
ATOM 2310 C CA . LEU D 1 65 ? 3.742 -1.605 42.531 1.00 14.85 347 LEU D CA 1
ATOM 2311 C C . LEU D 1 65 ? 3.769 -2.190 43.946 1.00 20.66 347 LEU D C 1
ATOM 2312 O O . LEU D 1 65 ? 3.525 -1.455 44.927 1.00 21.96 347 LEU D O 1
ATOM 2317 N N . ASN D 1 66 ? 4.034 -3.502 44.045 1.00 18.80 348 ASN D N 1
ATOM 2318 C CA . ASN D 1 66 ? 4.113 -4.153 45.360 1.00 21.74 348 ASN D CA 1
ATOM 2319 C C . ASN D 1 66 ? 5.462 -4.039 46.051 1.00 22.46 348 ASN D C 1
ATOM 2320 O O . ASN D 1 66 ? 5.543 -4.294 47.220 1.00 22.62 348 ASN D O 1
ATOM 2325 N N . THR D 1 67 ? 6.499 -3.596 45.396 1.00 21.47 349 THR D N 1
ATOM 2326 C CA . THR D 1 67 ? 7.799 -3.533 46.072 1.00 24.32 349 THR D CA 1
ATOM 2327 C C . THR D 1 67 ? 8.434 -2.154 46.138 1.00 25.29 349 THR D C 1
ATOM 2328 O O . THR D 1 67 ? 9.366 -1.929 46.948 1.00 24.15 349 THR D O 1
ATOM 2332 N N . VAL D 1 68 ? 7.936 -1.203 45.327 1.00 22.52 350 VAL D N 1
ATOM 2333 C CA . VAL D 1 68 ? 8.555 0.097 45.321 1.00 21.66 350 VAL D CA 1
ATOM 2334 C C . VAL D 1 68 ? 7.579 1.065 46.000 1.00 22.50 350 VAL D C 1
ATOM 2335 O O . VAL D 1 68 ? 6.390 1.000 45.740 1.00 26.37 350 VAL D O 1
ATOM 2339 N N . ALA D 1 69 ? 8.114 1.965 46.828 1.00 22.75 351 ALA D N 1
ATOM 2340 C CA . ALA D 1 69 ? 7.297 2.910 47.609 1.00 26.33 351 ALA D CA 1
ATOM 2341 C C . ALA D 1 69 ? 7.092 4.169 46.858 1.00 27.44 351 ALA D C 1
ATOM 2342 O O . ALA D 1 69 ? 8.062 4.836 46.606 1.00 29.39 351 ALA D O 1
ATOM 2344 N N . ILE D 1 70 ? 5.860 4.497 46.457 1.00 24.83 352 ILE D N 1
ATOM 2345 C CA . ILE D 1 70 ? 5.761 5.778 45.813 1.00 22.20 352 ILE D CA 1
ATOM 2346 C C . ILE D 1 70 ? 5.005 6.731 46.823 1.00 20.36 352 ILE D C 1
ATOM 2347 O O . ILE D 1 70 ? 4.078 6.279 47.492 1.00 18.12 352 ILE D O 1
ATOM 2352 N N . PRO D 1 71 ? 5.425 8.025 46.950 1.00 21.91 353 PRO D N 1
ATOM 2353 C CA . PRO D 1 71 ? 4.828 8.998 47.879 1.00 21.43 353 PRO D CA 1
ATOM 2354 C C . PRO D 1 71 ? 3.335 9.080 47.727 1.00 25.88 353 PRO D C 1
ATOM 2355 O O . PRO D 1 71 ? 2.842 9.097 46.539 1.00 18.47 353 PRO D O 1
ATOM 2359 N N . ASP D 1 72 ? 2.601 9.225 48.867 1.00 21.21 354 ASP D N 1
ATOM 2360 C CA . ASP D 1 72 ? 1.131 9.315 48.739 1.00 20.98 354 ASP D CA 1
ATOM 2361 C C . ASP D 1 72 ? 0.748 10.587 48.019 1.00 18.93 354 ASP D C 1
ATOM 2362 O O . ASP D 1 72 ? -0.407 10.706 47.525 1.00 21.14 354 ASP D O 1
ATOM 2367 N N . SER D 1 73 ? 1.689 11.488 47.878 1.00 16.89 355 SER D N 1
ATOM 2368 C CA . SER D 1 73 ? 1.370 12.735 47.200 1.00 20.25 355 SER D CA 1
ATOM 2369 C C . SER D 1 73 ? 1.478 12.598 45.684 1.00 17.76 355 SER D C 1
ATOM 2370 O O . SER D 1 73 ? 1.336 13.574 45.024 1.00 19.47 355 SER D O 1
ATOM 2373 N N . VAL D 1 74 ? 1.824 11.431 45.191 1.00 15.12 356 VAL D N 1
ATOM 2374 C CA . VAL D 1 74 ? 2.037 11.196 43.792 1.00 17.58 356 VAL D CA 1
ATOM 2375 C C . VAL D 1 74 ? 0.943 10.289 43.268 1.00 20.54 356 VAL D C 1
ATOM 2376 O O . VAL D 1 74 ? 0.619 9.279 43.848 1.00 17.28 356 VAL D O 1
ATOM 2380 N N . GLN D 1 75 ? 0.308 10.744 42.189 1.00 19.01 357 GLN D N 1
ATOM 2381 C CA . GLN D 1 75 ? -0.756 10.040 41.582 1.00 18.39 357 GLN D CA 1
ATOM 2382 C C . GLN D 1 75 ? -0.239 8.942 40.649 1.00 19.57 357 GLN D C 1
ATOM 2383 O O . GLN D 1 75 ? 0.671 9.196 39.858 1.00 17.48 357 GLN D O 1
ATOM 2389 N N . ILE D 1 76 ? -0.843 7.757 40.751 1.00 17.72 358 ILE D N 1
ATOM 2390 C CA . ILE D 1 76 ? -0.452 6.643 39.884 1.00 16.86 358 ILE D CA 1
ATOM 2391 C C . ILE D 1 76 ? -1.584 6.329 38.899 1.00 18.45 358 ILE D C 1
ATOM 2392 O O . ILE D 1 76 ? -2.696 6.003 39.345 1.00 21.91 358 ILE D O 1
ATOM 2397 N N . LEU D 1 77 ? -1.300 6.382 37.602 1.00 16.75 359 LEU D N 1
ATOM 2398 C CA . LEU D 1 77 ? -2.323 6.111 36.549 1.00 19.35 359 LEU D CA 1
ATOM 2399 C C . LEU D 1 77 ? -1.773 4.933 35.800 1.00 18.72 359 LEU D C 1
ATOM 2400 O O . LEU D 1 77 ? -0.703 4.993 35.180 1.00 19.86 359 LEU D O 1
ATOM 2405 N N . VAL D 1 78 ? -2.540 3.854 35.791 1.00 16.77 360 VAL D N 1
ATOM 2406 C CA . VAL D 1 78 ? -2.054 2.648 35.187 1.00 17.83 360 VAL D CA 1
ATOM 2407 C C . VAL D 1 78 ? -2.671 2.621 33.768 1.00 19.86 360 VAL D C 1
ATOM 2408 O O . VAL D 1 78 ? -3.788 3.100 33.620 1.00 18.63 360 VAL D O 1
ATOM 2412 N N . GLY D 1 79 ? -1.933 2.134 32.735 1.00 18.49 361 GLY D N 1
ATOM 2413 C CA . GLY D 1 79 ? -2.541 2.097 31.406 1.00 17.92 361 GLY D CA 1
ATOM 2414 C C . GLY D 1 79 ? -1.606 1.425 30.450 1.00 20.84 361 GLY D C 1
ATOM 2415 O O . GLY D 1 79 ? -0.789 0.594 30.857 1.00 16.56 361 GLY D O 1
ATOM 2416 N N . TYR D 1 80 ? -1.701 1.769 29.145 1.00 18.50 362 TYR D N 1
ATOM 2417 C CA . TYR D 1 80 ? -0.796 1.178 28.133 1.00 17.88 362 TYR D CA 1
ATOM 2418 C C . TYR D 1 80 ? -0.307 2.224 27.148 1.00 19.29 362 TYR D C 1
ATOM 2419 O O . TYR D 1 80 ? -0.877 3.312 27.105 1.00 16.96 362 TYR D O 1
ATOM 2428 N N . MET D 1 81 ? 0.730 1.882 26.389 1.00 19.26 363 MET D N 1
ATOM 2429 C CA . MET D 1 81 ? 1.200 2.833 25.294 1.00 18.33 363 MET D CA 1
ATOM 2430 C C . MET D 1 81 ? 1.871 1.931 24.225 1.00 21.05 363 MET D C 1
ATOM 2431 O O . MET D 1 81 ? 2.463 0.896 24.552 1.00 18.90 363 MET D O 1
ATOM 2436 N N . THR D 1 82 ? 1.676 2.281 22.935 1.00 20.09 364 THR D N 1
ATOM 2437 C CA . THR D 1 82 ? 2.333 1.560 21.851 1.00 22.15 364 THR D CA 1
ATOM 2438 C C . THR D 1 82 ? 3.820 1.941 21.940 1.00 24.00 364 THR D C 1
ATOM 2439 O O . THR D 1 82 ? 4.135 3.123 22.094 1.00 23.18 364 THR D O 1
ATOM 2443 N N . MET D 1 83 ? 4.730 0.951 21.881 1.00 27.28 365 MET D N 1
ATOM 2444 C CA . MET D 1 83 ? 6.165 1.180 21.851 1.00 27.72 365 MET D CA 1
ATOM 2445 C C . MET D 1 83 ? 6.764 0.179 20.820 1.00 33.98 365 MET D C 1
ATOM 2446 O O . MET D 1 83 ? 6.146 -0.883 20.436 1.00 31.60 365 MET D O 1
#

InterPro domains:
  IPR000427 Papillomavirus E2, C-terminal [PF00511] (288-360)
  IPR001866 Papillomavirus E2, N-terminal [PF00508] (6-200)
  IPR012677 Nucleotide-binding alpha-beta plait domain superfamily [G3DSA:3.30.70.330] (283-365)
  IPR033668 Regulatory protein E2 [MF_04001] (5-365)
  IPR035975 E2/EBNA1, C-terminal [SSF54957] (274-365)
  IPR036050 E2 regulatory, transactivation domain [SSF51332] (6-205)
  IPR042503 E2 regulatory, transactivation domain, subdomain 1 [G3DSA:1.10.287.30] (1-104)
  IPR042504 E2 regulatory, transactivation domain, subdomain 2 [G3DSA:2.170.200.10] (105-212)

Nearest PDB structures (foldseek):
  1f9f-assembly1_A  TM=1.013E+00  e=3.177E-14  human papillomavirus 18
  1jj4-assembly1_A  TM=9.543E-01  e=1.714E-11  human papillomavirus 18
  1f9f-assembly1_B  TM=9.568E-01  e=3.103E-11  human papillomavirus 18
  2q79-assembly1_A-2  TM=8.978E-01  e=8.821E-08  Human papillomavirus 16
  1jjh-assembly2_B-3  TM=8.355E-01  e=6.404E-05  Deltapapillomavirus 4

Radius of gyration: 25.82 Å; Cα contacts (8 Å, |Δi|>4): 660; chains: 4; bounding box: 41×40×81 Å

GO terms:
  GO:0044163 host cytoskeleton (C, IDA)
  GO:0044191 host cell mitochondrial membrane (C, IDA)
  GO:0005515 protein binding (F, IPI)

Sequence (311 aa):
HMTPIIHLKGDRNSLKCLRYRLRKHSDHYRDISSTWHWEKTGILTVTYHSETQRTKFLNTVAIPDSVQILVGYMTMSHMTPIIHLKGDRNSLKCLRYRLRKHSDHYRDISSTWHWTKTGILTVTYHSETQRTKFLNTVAIPDSVQILVGYMTMSHMTPIIHLKGDRNSLKCLRYRLRKHSDHYRDISSTWHWTTGILTVTYHSETQRTKFLNTVAIPDSVQILVGYMTMSHMTPIIHLKGDRNSLKCLRYRLRKHSDHYRDISSTWHWTGAGNEKTGILTVTYHSETQRTKFLNTVAIPDSVQILVGYMTM

CATH classification: 3.30.70.330

Foldseek 3Di:
DWFKKKKKKAFQVLVQVVQVCCVPPHDLFDDKDHWADVPGMTIIITTGPDPVSVVVCVVDPDDDPRIDIGIGIGDD/DDWWKKKKKKADLVLVVVLVVVVVVVCVLFDDKDDWDDDVVITMMMTTHRDVVSVVVCVVPDDHDPRIDIGIGTDDD/DDFFKKKKKAADLVVVQVVVVVCVVPPFLFDDKARWDPDCSTIIMTTHPDVVSVVVCVPPPDDDPRIDIGIGTHDD/DDWWKKKKKKDFLVLVQVVVVVCVVCVALFDDKDHWADDPPPPVPGMTIMMTTHRDVVSVVVCVVPPDRDPRIDIGIGIDDD